Protein AF-A0A350X3K4-F1 (afdb_monomer)

Radius of gyration: 23.04 Å; Cα contacts (8 Å, |Δi|>4): 561; chains: 1; bounding box: 62×33×80 Å

Sequence (299 aa):
MKKIGLCLIICMSMLTQTVFAHANSSEEISSEIDNKLPTVAVQFGKTKLNIGNELTLLQDEEYTSILFAGHQIQIANLNVKNVLGMGDAIQLLEENDCDNVLLVGEAIEMKGQYNKVYVSGANVVFEGQSDVLNIVGETIELTGTVKTASLTGDTVVISGTVTGQLKIAANHVEFTEDANVEGDIVIWSENQATVSNQLSEDRITYHHEDVIKWGYWLPTSLSIEMNWIAYGSLMVLTMLFGTLGLLSVRRIFSNVKRKAWRFVGLQVLISISVPLICAWGLSTYMAFKWLTIMTMYLS

Foldseek 3Di:
DVVPLVVVVVVVVVVLVVVLVVVVVPDDDDDDCPPWDDWDWDDDPLEIEIEGAEAEDDDPDRHQEYEYEHAHYEYELADHAYYHYEHAEYHYDENHAYEYYAYEHAHYEDAYHYAEYHYEYAHYEYAYEYAEEEYAHAEYEAAHAYAEYAYEHAEYEAQHEHQEEAHYLYQEAEYDPNHHYNYAAEYEYCDDYHYDPPDDCVRYHYDPDDSVVCPPPPPVVCVVVVCVVVVVVVVVVLVVVLVVLVVVVVVVVVPDPDPCPVVVVVSVCVSVVVVVVVVVVVVVVVVVVVVVVVVVVVD

Nearest PDB structures (foldseek):
  3jx8-assembly2_D  TM=5.007E-01  e=9.005E+00  Parabacteroides distasonis ATCC 8503
  1ee6-assembly1_A  TM=2.734E-01  e=7.027E+00  Bacillus sp. KSM-P15

Secondary structure (DSSP, 8-state):
-HHHHHHHHHHHHHHHHHHHHHHTTS----S---S-PPPEEEEETTEEEEEEEEEEEE--S--SEEEEEEEEEEEES-EEEEEEEEEEEEEE-TT-EEEEEEEEEEEEEE-SEEEEEEEEEEEEEE-SEEEEEEEEEEEEEE-SEEEEEEEEEEEEEE-SEESS-EEEEEEEEEE-TT-EE-S-EEEE-SS--EE-TTS-GGGEEEE-S-GGGGGG-S-HHHHHHHHHHHHHHHHHHHHHHHHHHHHHHHHHHHH--SSTHHHHHHHHHHHHHHHHHHHHHHHHHHHHHHHHHHHHH--

Mean predicted aligned error: 13.44 Å

Structure (mmCIF, N/CA/C/O backbone):
data_AF-A0A350X3K4-F1
#
_entry.id   AF-A0A350X3K4-F1
#
loop_
_atom_site.group_PDB
_atom_site.id
_atom_site.type_symbol
_atom_site.label_atom_id
_atom_site.label_alt_id
_atom_site.label_comp_id
_atom_site.label_asym_id
_atom_site.label_entity_id
_atom_site.label_seq_id
_atom_site.pdbx_PDB_ins_code
_atom_site.Cartn_x
_atom_site.Cartn_y
_atom_site.Cartn_z
_atom_site.occupancy
_atom_site.B_iso_or_equiv
_atom_site.auth_seq_id
_atom_site.auth_comp_id
_atom_site.auth_asym_id
_atom_site.auth_atom_id
_atom_site.pdbx_PDB_model_num
ATOM 1 N N . MET A 1 1 ? 9.457 -11.972 6.727 1.00 34.72 1 MET A N 1
ATOM 2 C CA . MET A 1 1 ? 8.594 -10.793 6.974 1.00 34.72 1 MET A CA 1
ATOM 3 C C . MET A 1 1 ? 7.171 -11.102 7.456 1.00 34.72 1 MET A C 1
ATOM 5 O O . MET A 1 1 ? 6.583 -10.216 8.057 1.00 34.72 1 MET A O 1
ATOM 9 N N . LYS A 1 2 ? 6.669 -12.352 7.379 1.00 30.06 2 LYS A N 1
ATOM 10 C CA . LYS A 1 2 ? 5.381 -12.784 7.982 1.00 30.06 2 LYS A CA 1
ATOM 11 C C . LYS A 1 2 ? 5.165 -12.402 9.464 1.00 30.06 2 LYS A C 1
ATOM 13 O O . LYS A 1 2 ? 4.036 -12.377 9.914 1.00 30.06 2 LYS A O 1
ATOM 18 N N . LYS A 1 3 ? 6.214 -12.094 10.240 1.00 30.06 3 LYS A N 1
ATOM 19 C CA . LYS A 1 3 ? 6.131 -11.896 11.701 1.00 30.06 3 LYS A CA 1
ATOM 20 C C . LYS A 1 3 ? 5.612 -10.523 12.158 1.00 30.06 3 LYS A C 1
ATOM 22 O O . LYS A 1 3 ? 5.066 -10.454 13.250 1.00 30.06 3 LYS A O 1
ATOM 27 N N . ILE A 1 4 ? 5.784 -9.449 11.380 1.00 34.41 4 ILE A N 1
ATOM 28 C CA . ILE A 1 4 ? 5.397 -8.088 11.818 1.00 34.41 4 ILE A CA 1
ATOM 29 C C . ILE A 1 4 ? 3.916 -7.825 11.528 1.00 34.41 4 ILE A C 1
ATOM 31 O O . ILE A 1 4 ? 3.197 -7.423 12.439 1.00 34.41 4 ILE A O 1
ATOM 35 N N . GLY A 1 5 ? 3.445 -8.167 10.321 1.00 34.62 5 GLY A N 1
ATOM 36 C CA . GLY A 1 5 ? 2.012 -8.207 10.010 1.00 34.62 5 GLY A CA 1
ATOM 37 C C . GLY A 1 5 ? 1.264 -9.123 10.978 1.00 34.62 5 GLY A C 1
ATOM 38 O O . GLY A 1 5 ? 0.294 -8.698 11.588 1.00 34.62 5 GLY A O 1
ATOM 39 N N . LEU A 1 6 ? 1.804 -10.317 11.260 1.00 33.28 6 LEU A N 1
ATOM 40 C CA . LEU A 1 6 ? 1.234 -11.236 12.249 1.00 33.28 6 LEU A CA 1
ATOM 41 C C . LEU A 1 6 ? 1.136 -10.619 13.655 1.00 33.28 6 LEU A C 1
ATOM 43 O O . LEU A 1 6 ? 0.159 -10.864 14.345 1.00 33.28 6 LEU A O 1
ATOM 47 N N . CYS A 1 7 ? 2.098 -9.801 14.092 1.00 33.47 7 CYS A N 1
ATOM 48 C CA . CYS A 1 7 ? 2.060 -9.195 15.428 1.00 33.47 7 CYS A CA 1
ATOM 49 C C . CYS A 1 7 ? 0.975 -8.108 15.549 1.00 33.47 7 CYS A C 1
ATOM 51 O O . CYS A 1 7 ? 0.285 -8.037 16.567 1.00 33.47 7 CYS A O 1
ATOM 53 N N . LEU A 1 8 ? 0.793 -7.293 14.501 1.00 40.03 8 LEU A N 1
ATOM 54 C CA . LEU A 1 8 ? -0.260 -6.272 14.447 1.00 40.03 8 LEU A CA 1
ATOM 55 C C . LEU A 1 8 ? -1.650 -6.913 14.298 1.00 40.03 8 LEU A C 1
ATOM 57 O O . LEU A 1 8 ? -2.574 -6.537 15.019 1.00 40.03 8 LEU A O 1
ATOM 61 N N . ILE A 1 9 ? -1.754 -7.937 13.441 1.00 42.25 9 ILE A N 1
ATOM 62 C CA . ILE A 1 9 ? -2.947 -8.776 13.263 1.00 42.25 9 ILE A CA 1
ATOM 63 C C . ILE A 1 9 ? -3.327 -9.441 14.591 1.00 42.25 9 ILE A C 1
ATOM 65 O O . ILE A 1 9 ? -4.480 -9.353 14.991 1.00 42.25 9 ILE A O 1
ATOM 69 N N . ILE A 1 10 ? -2.373 -10.021 15.332 1.00 40.72 10 ILE A N 1
ATOM 70 C CA . ILE A 1 10 ? -2.633 -10.630 16.649 1.00 40.72 10 ILE A CA 1
ATOM 71 C C . ILE A 1 10 ? -3.095 -9.580 17.669 1.00 40.72 10 ILE A C 1
ATOM 73 O O . ILE A 1 10 ? -4.042 -9.827 18.412 1.00 40.72 10 ILE A O 1
ATOM 77 N N . CYS A 1 11 ? -2.459 -8.404 17.731 1.00 42.03 11 CYS A N 1
ATOM 78 C CA . CYS A 1 11 ? -2.839 -7.377 18.710 1.00 42.03 11 CYS A CA 1
ATOM 79 C C . CYS A 1 11 ? -4.268 -6.869 18.491 1.00 42.03 11 CYS A C 1
ATOM 81 O O . CYS A 1 11 ? -5.007 -6.660 19.453 1.00 42.03 11 CYS A O 1
ATOM 83 N N . MET A 1 12 ? -4.673 -6.697 17.236 1.00 46.38 12 MET A N 1
ATOM 84 C CA . MET A 1 12 ? -6.007 -6.209 16.907 1.00 46.38 12 MET A CA 1
ATOM 85 C C . MET A 1 12 ? -7.064 -7.305 16.818 1.00 46.38 12 MET A C 1
ATOM 87 O O . MET A 1 12 ? -8.202 -7.024 17.188 1.00 46.38 12 MET A O 1
ATOM 91 N N . SER A 1 13 ? -6.704 -8.552 16.483 1.00 43.50 13 SER A N 1
ATOM 92 C CA . SER A 1 13 ? -7.584 -9.720 16.648 1.00 43.50 13 SER A CA 1
ATOM 93 C C . SER A 1 13 ? -7.897 -9.966 18.127 1.00 43.50 13 SER A C 1
ATOM 95 O O . SER A 1 13 ? -9.024 -10.287 18.496 1.00 43.50 13 SER A O 1
ATOM 97 N N . MET A 1 14 ? -6.910 -9.767 19.009 1.00 43.00 14 MET A N 1
ATOM 98 C CA . MET A 1 14 ? -7.118 -9.809 20.457 1.00 43.00 14 MET A CA 1
ATOM 99 C C . MET A 1 14 ? -7.981 -8.643 20.941 1.00 43.00 14 MET A C 1
ATOM 101 O O . MET A 1 14 ? -8.815 -8.833 21.829 1.00 43.00 14 MET A O 1
ATOM 105 N N . LEU A 1 15 ? -7.839 -7.452 20.348 1.00 45.31 15 LEU A N 1
ATOM 106 C CA . LEU A 1 15 ? -8.702 -6.314 20.661 1.00 45.31 15 LEU A CA 1
ATOM 107 C C . LEU A 1 15 ? -10.157 -6.580 20.252 1.00 45.31 15 LEU A C 1
ATOM 109 O O . LEU A 1 15 ? -11.052 -6.387 21.072 1.00 45.31 15 LEU A O 1
ATOM 113 N N . THR A 1 16 ? -10.392 -7.089 19.038 1.00 46.75 16 THR A N 1
ATOM 114 C CA . THR A 1 16 ? -11.731 -7.483 18.560 1.00 46.75 16 THR A CA 1
ATOM 115 C C . THR A 1 16 ? -12.334 -8.541 19.473 1.00 46.75 16 THR A C 1
ATOM 117 O O . THR A 1 16 ? -13.419 -8.326 20.007 1.00 46.75 16 THR A O 1
ATOM 120 N N . GLN A 1 17 ? -11.618 -9.640 19.740 1.00 44.53 17 GLN A N 1
ATOM 121 C CA . GLN A 1 17 ? -12.101 -10.706 20.629 1.00 44.53 17 GLN A CA 1
ATOM 122 C C . GLN A 1 17 ? -12.453 -10.190 22.030 1.00 44.53 17 GLN A C 1
ATOM 124 O O . GLN A 1 17 ? -13.445 -10.622 22.614 1.00 44.53 17 GLN A O 1
ATOM 129 N N . THR A 1 18 ? -11.683 -9.240 22.563 1.00 42.44 18 THR A N 1
ATOM 130 C CA . THR A 1 18 ? -11.951 -8.667 23.889 1.00 42.44 18 THR A CA 1
ATOM 131 C C . THR A 1 18 ? -13.174 -7.756 23.882 1.00 42.44 18 THR A C 1
ATOM 133 O O . THR A 1 18 ? -14.012 -7.853 24.779 1.00 42.44 18 THR A O 1
ATOM 136 N N . VAL A 1 19 ? -13.302 -6.884 22.879 1.00 43.19 19 VAL A N 1
ATOM 137 C CA . VAL A 1 19 ? -14.471 -6.005 22.731 1.00 43.19 19 VAL A CA 1
ATOM 138 C C . VAL A 1 19 ? -15.745 -6.845 22.576 1.00 43.19 19 VAL A C 1
ATOM 140 O O . VAL A 1 19 ? -16.726 -6.580 23.270 1.00 43.19 19 VAL A O 1
ATOM 143 N N . PHE A 1 20 ? -15.706 -7.923 21.782 1.00 41.53 20 PHE A N 1
ATOM 144 C CA . PHE A 1 20 ? -16.819 -8.872 21.643 1.00 41.53 20 PHE A CA 1
ATOM 145 C C . PHE A 1 20 ? -17.124 -9.638 22.940 1.00 41.53 20 PHE A C 1
ATOM 147 O O . PHE A 1 20 ? -18.289 -9.774 23.315 1.00 41.53 20 PHE A O 1
ATOM 154 N N . ALA A 1 21 ? -16.103 -10.096 23.672 1.00 40.19 21 ALA A N 1
ATOM 155 C CA . ALA A 1 21 ? -16.297 -10.765 24.960 1.00 40.19 21 ALA A CA 1
ATOM 156 C C . ALA A 1 21 ? -16.927 -9.835 26.014 1.00 40.19 21 ALA A C 1
ATOM 158 O O . ALA A 1 21 ? -17.702 -10.289 26.855 1.00 40.19 21 ALA A O 1
ATOM 159 N N . HIS A 1 22 ? -16.621 -8.535 25.963 1.00 37.44 22 HIS A N 1
ATOM 160 C CA . HIS A 1 22 ? -17.207 -7.546 26.864 1.00 37.44 22 HIS A CA 1
ATOM 161 C C . HIS A 1 22 ? -18.656 -7.205 26.485 1.00 37.44 22 HIS A C 1
ATOM 163 O O . HIS A 1 22 ? -19.509 -7.175 27.372 1.00 37.44 22 HIS A O 1
ATOM 169 N N . ALA A 1 23 ? -18.952 -7.039 25.190 1.00 36.75 23 ALA A N 1
ATOM 170 C CA . ALA A 1 23 ? -20.305 -6.786 24.682 1.00 36.75 23 ALA A CA 1
ATOM 171 C C . ALA A 1 23 ? -21.282 -7.935 25.008 1.00 36.75 23 ALA A C 1
ATOM 173 O O . ALA A 1 23 ? -22.394 -7.692 25.467 1.00 36.75 23 ALA A O 1
ATOM 174 N N . ASN A 1 24 ? -20.833 -9.190 24.901 1.00 40.03 24 ASN A N 1
ATOM 1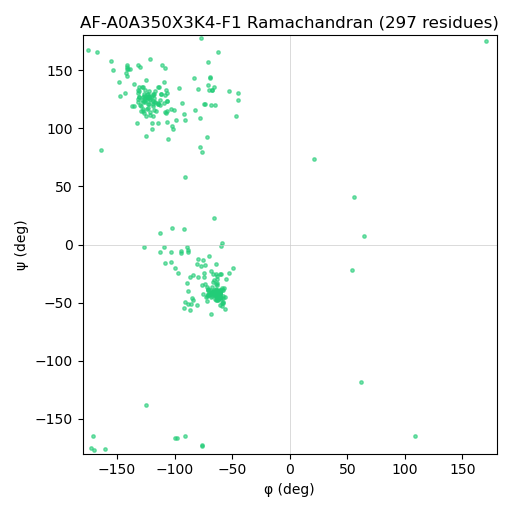75 C CA . ASN A 1 24 ? -21.643 -10.368 25.241 1.00 40.03 24 ASN A CA 1
ATOM 176 C C . ASN A 1 24 ? -21.905 -10.538 26.750 1.00 40.03 24 ASN A C 1
ATOM 178 O O . ASN A 1 24 ? -22.694 -11.392 27.143 1.00 40.03 24 ASN A O 1
ATOM 182 N N . SER A 1 25 ? -21.246 -9.759 27.615 1.00 40.72 25 SER A N 1
ATOM 183 C CA . SER A 1 25 ? -21.422 -9.852 29.071 1.00 40.72 25 SER A CA 1
ATOM 184 C C . SER A 1 25 ? -22.453 -8.869 29.641 1.00 40.72 25 SER A C 1
ATOM 186 O O . SER A 1 25 ? -22.734 -8.923 30.841 1.00 40.72 25 SER A O 1
ATOM 188 N N . SER A 1 26 ? -23.007 -7.968 28.815 1.00 36.62 26 SER A N 1
ATOM 189 C CA . SER A 1 26 ? -23.893 -6.888 29.272 1.00 36.62 26 SER A CA 1
ATOM 190 C C . SER A 1 26 ? -25.369 -7.016 28.900 1.00 36.62 26 SER A C 1
ATOM 192 O O . SER A 1 26 ? -26.137 -6.176 29.360 1.00 36.62 26 SER A O 1
ATOM 194 N N . GLU A 1 27 ? -25.805 -8.037 28.160 1.00 38.31 27 GLU A N 1
ATOM 195 C CA . GLU A 1 27 ? -27.222 -8.164 27.801 1.00 38.31 27 GLU A CA 1
ATOM 196 C C . GLU A 1 27 ? -27.687 -9.624 27.693 1.00 38.31 27 GLU A C 1
ATOM 198 O O . GLU A 1 27 ? -27.085 -10.465 27.028 1.00 38.31 27 GLU A O 1
ATOM 203 N N . GLU A 1 28 ? -28.772 -9.920 28.405 1.00 42.38 28 GLU A N 1
ATOM 204 C CA . GLU A 1 28 ? -29.554 -11.147 28.320 1.00 42.38 28 GLU A CA 1
ATOM 205 C C . GLU A 1 28 ? -30.312 -11.105 26.979 1.00 42.38 28 GLU A C 1
ATOM 207 O O . GLU A 1 28 ? -31.374 -10.498 26.890 1.00 42.38 28 GLU A O 1
ATOM 212 N N . ILE A 1 29 ? -29.743 -11.670 25.906 1.00 34.03 29 ILE A N 1
ATOM 213 C CA . ILE A 1 29 ? -30.404 -11.727 24.590 1.00 34.03 29 ILE A CA 1
ATOM 214 C C . ILE A 1 29 ? -30.669 -13.180 24.202 1.00 34.03 29 ILE A C 1
ATOM 216 O O . ILE A 1 29 ? -29.767 -13.995 24.003 1.00 34.03 29 ILE A O 1
ATOM 220 N N . SER A 1 30 ? -31.964 -13.479 24.128 1.00 30.56 30 SER A N 1
ATOM 221 C CA . SER A 1 30 ? -32.560 -14.724 23.676 1.00 30.56 30 SER A CA 1
ATOM 222 C C . SER A 1 30 ? -32.337 -14.963 22.182 1.00 30.56 30 SER A C 1
ATOM 224 O O . SER A 1 30 ? -32.603 -14.088 21.368 1.00 30.56 30 SER A O 1
ATOM 226 N N . SER A 1 31 ? -31.918 -16.186 21.857 1.00 35.41 31 SER A N 1
ATOM 227 C CA . SER A 1 31 ? -32.291 -16.989 20.681 1.00 35.41 31 SER A CA 1
ATOM 228 C C . SER A 1 31 ? -32.859 -16.273 19.441 1.00 35.41 31 SER A C 1
ATOM 230 O O . SER A 1 31 ? -34.033 -16.441 19.127 1.00 35.41 31 SER A O 1
ATOM 232 N N . GLU A 1 32 ? -32.006 -15.579 18.695 1.00 34.19 32 GLU A N 1
ATOM 233 C CA . GLU A 1 32 ? -32.057 -15.500 17.227 1.00 34.19 32 GLU A CA 1
ATOM 234 C C . GLU A 1 32 ? -30.697 -14.957 16.757 1.00 34.19 32 GLU A C 1
ATOM 236 O O . GLU A 1 32 ? -30.496 -13.759 16.582 1.00 34.19 32 GLU A O 1
ATOM 241 N N . ILE A 1 33 ? -29.694 -15.842 16.666 1.00 35.31 33 ILE A N 1
ATOM 242 C CA . ILE A 1 33 ? -28.395 -15.492 16.072 1.00 35.31 33 ILE A CA 1
ATOM 243 C C . ILE A 1 33 ? -28.593 -15.525 14.561 1.00 35.31 33 ILE A C 1
ATOM 245 O O . ILE A 1 33 ? -28.354 -16.534 13.900 1.00 35.31 33 ILE A O 1
ATOM 249 N N . ASP A 1 34 ? -29.088 -14.411 14.039 1.00 38.56 34 ASP A N 1
ATOM 250 C CA . ASP A 1 34 ? -28.868 -14.036 12.654 1.00 38.56 34 ASP A CA 1
ATOM 251 C C . ASP A 1 34 ? -27.364 -13.727 12.509 1.00 38.56 34 ASP A C 1
ATOM 253 O O . ASP A 1 34 ? -26.771 -13.071 13.366 1.00 38.56 34 ASP A O 1
ATOM 257 N N . ASN A 1 35 ? -26.711 -14.253 11.471 1.00 42.56 35 ASN A N 1
ATOM 258 C CA . ASN A 1 35 ? -25.245 -14.328 11.297 1.00 42.56 35 ASN A CA 1
ATOM 259 C C . ASN A 1 35 ? -24.511 -12.970 11.131 1.00 42.56 35 ASN A C 1
ATOM 261 O O . ASN A 1 35 ? -23.413 -12.916 10.577 1.00 42.56 35 ASN A O 1
ATOM 265 N N . LYS A 1 36 ? -25.076 -11.854 11.596 1.00 50.47 36 LYS A N 1
ATOM 266 C CA . LYS A 1 36 ? -24.462 -10.526 11.534 1.00 50.47 36 LYS A CA 1
ATOM 267 C C . LYS A 1 36 ? -23.873 -10.164 12.892 1.00 50.47 36 LYS A C 1
ATOM 269 O O . LYS A 1 36 ? -24.579 -9.721 13.793 1.00 50.47 36 LYS A O 1
ATOM 274 N N . LEU A 1 37 ? -22.558 -10.343 13.034 1.00 56.44 37 LEU A N 1
ATOM 275 C CA . LEU A 1 37 ? -21.818 -9.763 14.157 1.00 56.44 37 LEU A CA 1
ATOM 276 C C . LEU A 1 37 ? -22.105 -8.249 14.218 1.00 56.44 37 LEU A C 1
ATOM 278 O O . LEU A 1 37 ? -22.026 -7.587 13.179 1.00 56.44 37 LEU A O 1
ATOM 282 N N . PRO A 1 38 ? -22.435 -7.692 15.395 1.00 68.31 38 PRO A N 1
ATOM 283 C CA . PRO A 1 38 ? -22.796 -6.287 15.511 1.00 68.31 38 PRO A CA 1
ATOM 284 C C . PRO A 1 38 ? -21.605 -5.384 15.184 1.00 68.31 38 PRO A C 1
ATOM 286 O O . PRO A 1 38 ? -20.491 -5.596 15.669 1.00 68.31 38 PRO A O 1
ATOM 289 N N . THR A 1 39 ? -21.862 -4.348 14.389 1.00 77.56 39 THR A N 1
ATOM 290 C CA . THR A 1 39 ? -20.919 -3.252 14.168 1.00 77.56 39 THR A CA 1
ATOM 291 C C . THR A 1 39 ? -20.870 -2.369 15.414 1.00 77.56 39 THR A C 1
ATOM 293 O O . THR A 1 39 ? -21.878 -1.803 15.831 1.00 77.56 39 THR A O 1
ATOM 296 N N . VAL A 1 40 ? -19.688 -2.239 16.008 1.00 79.88 40 VAL A N 1
ATOM 297 C CA . VAL A 1 40 ? -19.401 -1.378 17.156 1.00 79.88 40 VAL A CA 1
ATOM 298 C C . VAL A 1 40 ? -18.678 -0.130 16.660 1.00 79.88 40 VAL A C 1
ATOM 300 O O . VAL A 1 40 ? -17.556 -0.211 16.163 1.00 79.88 40 VAL A O 1
ATOM 303 N N . ALA A 1 41 ? -19.305 1.033 16.829 1.00 81.06 41 ALA A N 1
ATOM 304 C CA . ALA A 1 41 ? -18.697 2.328 16.548 1.00 81.06 41 ALA A CA 1
ATOM 305 C C . ALA A 1 41 ? -18.486 3.107 17.853 1.00 81.06 41 ALA A C 1
ATOM 307 O O . ALA A 1 41 ? -19.408 3.246 18.657 1.00 81.06 41 ALA A O 1
ATOM 308 N N . VAL A 1 42 ? -17.277 3.625 18.071 1.00 78.38 42 VAL A N 1
ATOM 309 C CA . VAL A 1 42 ? -16.935 4.454 19.234 1.00 78.38 42 VAL A CA 1
ATOM 310 C C . VAL A 1 42 ? -16.214 5.709 18.762 1.00 78.38 42 VAL A C 1
ATOM 312 O O . VAL A 1 42 ? -15.267 5.637 17.983 1.00 78.38 42 VAL A O 1
ATOM 315 N N . GLN A 1 43 ? -16.637 6.871 19.251 1.00 82.69 43 GLN A N 1
ATOM 316 C CA . GLN A 1 43 ? -16.016 8.152 18.930 1.00 82.69 43 GLN A CA 1
ATOM 317 C C . GLN A 1 43 ? -15.236 8.693 20.130 1.00 82.69 43 GLN A C 1
ATOM 319 O O . GLN A 1 43 ? -15.746 8.758 21.248 1.00 82.69 43 GLN A O 1
ATOM 324 N N . PHE A 1 44 ? -14.006 9.137 19.878 1.00 72.81 44 PHE A N 1
ATOM 325 C CA . PHE A 1 44 ? -13.139 9.796 20.850 1.00 72.81 44 PHE A CA 1
ATOM 326 C C . PHE A 1 44 ? -12.694 11.149 20.288 1.00 72.81 44 PHE A C 1
ATOM 328 O O . PHE A 1 44 ? -11.716 11.247 19.545 1.00 72.81 44 PHE A O 1
ATOM 335 N N . GLY A 1 45 ? -13.433 12.212 20.615 1.00 85.00 45 GLY A N 1
ATOM 336 C CA . GLY A 1 45 ? -13.187 13.542 20.051 1.00 85.00 45 GLY A CA 1
ATOM 337 C C . GLY A 1 45 ? -13.364 13.544 18.528 1.00 85.00 45 GLY A C 1
ATOM 338 O O . GLY A 1 45 ? -14.446 13.240 18.033 1.00 85.00 45 GLY A O 1
ATOM 339 N N . LYS A 1 46 ? -12.293 13.863 17.788 1.00 84.50 46 LYS A N 1
ATOM 340 C CA . LYS A 1 46 ? -12.267 13.852 16.312 1.00 84.50 46 LYS A CA 1
ATOM 341 C C . LYS A 1 46 ? -11.796 12.520 15.708 1.00 84.50 46 LYS A C 1
ATOM 343 O O . LYS A 1 46 ? -11.468 12.474 14.523 1.00 84.50 46 LYS A O 1
ATOM 348 N N . THR A 1 47 ? -11.734 11.457 16.509 1.00 77.94 47 THR A N 1
ATOM 349 C CA . THR A 1 47 ? -11.341 10.118 16.058 1.00 77.94 47 THR A CA 1
ATOM 350 C C . THR A 1 47 ? -12.527 9.166 16.119 1.00 77.94 47 THR A C 1
ATOM 352 O O . THR A 1 47 ? -13.165 9.060 17.168 1.00 77.94 47 THR A O 1
ATOM 355 N N . LYS A 1 48 ? -12.794 8.437 15.031 1.00 82.75 48 LYS A N 1
ATOM 356 C CA . LYS A 1 48 ? -13.825 7.387 14.980 1.00 82.75 48 LYS A CA 1
ATOM 357 C C . LYS A 1 48 ? -13.179 6.005 14.924 1.00 82.75 48 LYS A C 1
ATOM 359 O O . LYS A 1 48 ? -12.316 5.777 14.083 1.00 82.75 48 LYS A O 1
ATOM 364 N N . LEU A 1 49 ? -13.597 5.099 15.803 1.00 83.69 49 LEU A N 1
ATOM 365 C CA . LEU A 1 49 ? -13.243 3.680 15.793 1.00 83.69 49 LEU A CA 1
ATOM 366 C C . LEU A 1 49 ? -14.457 2.871 15.333 1.00 83.69 49 LEU A C 1
ATOM 368 O O . LEU A 1 49 ? -15.497 2.949 15.980 1.00 83.69 49 LEU A O 1
ATOM 372 N N . ASN A 1 50 ? -14.320 2.078 14.272 1.00 83.94 50 ASN A N 1
ATOM 373 C CA . ASN A 1 50 ? -15.366 1.167 13.804 1.00 83.94 50 ASN A CA 1
ATOM 374 C C . ASN A 1 50 ? -14.848 -0.270 13.767 1.00 83.94 50 ASN A C 1
ATOM 376 O O . ASN A 1 50 ? -13.810 -0.550 13.176 1.00 83.94 50 ASN A O 1
ATOM 380 N N . ILE A 1 51 ? -15.571 -1.188 14.393 1.00 83.88 51 ILE A N 1
ATOM 381 C CA . ILE A 1 51 ? -15.243 -2.610 14.412 1.00 83.88 51 ILE A CA 1
ATOM 382 C C . ILE A 1 51 ? -16.487 -3.375 13.988 1.00 83.88 51 ILE A C 1
ATOM 384 O O . ILE A 1 51 ? -17.535 -3.208 14.601 1.00 83.88 51 ILE A O 1
ATOM 388 N N . GLY A 1 52 ? -16.404 -4.212 12.964 1.00 82.00 52 GLY A N 1
ATOM 389 C CA . GLY A 1 52 ? -17.572 -4.948 12.481 1.00 82.00 52 GLY A CA 1
ATOM 390 C C . GLY A 1 52 ? -17.212 -5.923 11.376 1.00 82.00 52 GLY A C 1
ATOM 391 O O . GLY A 1 52 ? -16.112 -5.870 10.843 1.00 82.00 52 GLY A O 1
ATOM 392 N N . ASN A 1 53 ? -18.123 -6.832 11.039 1.00 78.44 53 ASN A N 1
ATOM 393 C CA . ASN A 1 53 ? -17.866 -7.786 9.960 1.00 78.44 53 ASN A CA 1
ATOM 394 C C . ASN A 1 53 ? -17.905 -7.088 8.593 1.00 78.44 53 ASN A C 1
ATOM 396 O O . ASN A 1 53 ? -16.968 -7.206 7.812 1.00 78.44 53 ASN A O 1
ATOM 400 N N . GLU A 1 54 ? -18.956 -6.300 8.367 1.00 84.38 54 GLU A N 1
ATOM 401 C CA . GLU A 1 54 ? -19.150 -5.456 7.190 1.00 84.38 54 GLU A CA 1
ATOM 402 C C . GLU A 1 54 ? -19.229 -3.996 7.647 1.00 84.38 54 GLU A C 1
ATOM 404 O O . GLU A 1 54 ? -20.091 -3.631 8.453 1.00 84.38 54 GLU A O 1
ATOM 409 N N . LEU A 1 55 ? -18.300 -3.164 7.178 1.00 82.75 55 LEU A N 1
ATOM 410 C CA . LEU A 1 55 ? -18.231 -1.747 7.524 1.00 82.75 55 LEU A CA 1
ATOM 411 C C . LEU A 1 55 ? -18.420 -0.904 6.270 1.00 82.75 55 LEU A C 1
ATOM 413 O O . LEU A 1 55 ? -17.559 -0.904 5.398 1.00 82.75 55 LEU A O 1
ATOM 417 N N . THR A 1 56 ? -19.507 -0.137 6.220 1.00 81.62 56 THR A N 1
ATOM 418 C CA . THR A 1 56 ? -19.685 0.936 5.237 1.00 81.62 56 THR A CA 1
ATOM 419 C C . THR A 1 56 ? -19.543 2.269 5.953 1.00 81.62 56 THR A C 1
ATOM 421 O O . THR A 1 56 ? -20.361 2.607 6.811 1.00 81.62 56 THR A O 1
ATOM 424 N N . LEU A 1 57 ? -18.486 3.016 5.640 1.00 77.62 57 LEU A N 1
ATOM 425 C CA . LEU A 1 57 ? -18.263 4.347 6.199 1.00 77.62 57 LEU A CA 1
ATOM 426 C C . LEU A 1 57 ? -18.553 5.391 5.125 1.00 77.62 57 LEU A C 1
ATOM 428 O O . LEU A 1 57 ? -17.851 5.467 4.120 1.00 77.62 57 LEU A O 1
ATOM 432 N N . LEU A 1 58 ? -19.593 6.182 5.370 1.00 73.69 58 LEU A N 1
ATOM 433 C CA . LEU A 1 58 ? -19.932 7.378 4.608 1.00 73.69 58 LEU A CA 1
ATOM 434 C C . LEU A 1 58 ? -19.638 8.596 5.488 1.00 73.69 58 LEU A C 1
ATOM 436 O O . LEU A 1 58 ? -19.862 8.556 6.706 1.00 73.69 58 LEU A O 1
ATOM 440 N N . GLN A 1 59 ? -19.090 9.655 4.899 1.00 65.06 59 GLN A N 1
ATOM 441 C CA . GLN A 1 59 ? -18.775 10.866 5.645 1.00 65.06 59 GLN A CA 1
ATOM 442 C C . GLN A 1 59 ? -20.035 11.702 5.892 1.00 65.06 59 GLN A C 1
ATOM 444 O O . GLN A 1 59 ? -20.545 12.346 4.985 1.00 65.06 59 GLN A O 1
ATOM 449 N N . ASP A 1 60 ? -20.473 11.735 7.151 1.00 57.72 60 ASP A N 1
ATOM 450 C CA . ASP A 1 60 ? -21.456 12.703 7.668 1.00 57.72 60 ASP A CA 1
ATOM 451 C C . ASP A 1 60 ? -20.833 13.685 8.687 1.00 57.72 60 ASP A C 1
ATOM 453 O O . ASP A 1 60 ? -21.480 14.638 9.117 1.00 57.72 60 ASP A O 1
ATOM 457 N N . GLU A 1 61 ? -19.569 13.489 9.093 1.00 64.25 61 GLU A N 1
ATOM 458 C CA . GLU A 1 61 ? -18.932 14.263 10.171 1.00 64.25 61 GLU A CA 1
ATOM 459 C C . GLU A 1 61 ? -17.453 14.609 9.896 1.00 64.25 61 GLU A C 1
ATOM 461 O O . GLU A 1 61 ? -16.723 13.881 9.216 1.00 64.25 61 GLU A O 1
ATOM 466 N N . GLU A 1 62 ? -16.984 15.717 10.488 1.00 74.81 62 GLU A N 1
ATOM 467 C CA . GLU A 1 62 ? -15.584 16.169 10.443 1.00 74.81 62 GLU A CA 1
ATOM 468 C C . GLU A 1 62 ? -14.677 15.348 11.383 1.00 74.81 62 GLU A C 1
ATOM 470 O O . GLU A 1 62 ? -14.300 15.784 12.481 1.00 74.81 62 GLU A O 1
ATOM 475 N N . TYR A 1 63 ? -14.278 14.152 10.955 1.00 80.00 63 TYR A N 1
ATOM 476 C CA . TYR A 1 63 ? -13.227 13.398 11.640 1.00 80.00 63 TYR A CA 1
ATOM 477 C C . TYR A 1 63 ? -11.835 13.859 11.202 1.00 80.00 63 TYR A C 1
ATOM 479 O O . TYR A 1 63 ? -11.580 14.184 10.050 1.00 80.00 63 TYR A O 1
ATOM 487 N N . THR A 1 64 ? -10.890 13.878 12.138 1.00 85.38 64 THR A N 1
ATOM 488 C CA . THR A 1 64 ? -9.467 14.058 11.815 1.00 85.38 64 THR A CA 1
ATOM 489 C C . THR A 1 64 ? -8.798 12.719 11.546 1.00 85.38 64 THR A C 1
ATOM 491 O O . THR A 1 64 ? -7.897 12.648 10.715 1.00 85.38 64 THR A O 1
ATOM 494 N N . SER A 1 65 ? -9.239 11.665 12.236 1.00 84.56 65 SER A N 1
ATOM 495 C CA . SER A 1 65 ? -8.667 10.332 12.095 1.00 84.56 65 SER A CA 1
ATOM 496 C C . SER A 1 65 ? -9.744 9.255 12.156 1.00 84.56 65 SER A C 1
ATOM 498 O O . SER A 1 65 ? -10.698 9.364 12.929 1.00 84.56 65 SER A O 1
ATOM 500 N N . ILE A 1 66 ? -9.565 8.180 11.398 1.00 86.88 66 ILE A N 1
ATOM 501 C CA . ILE A 1 66 ? -10.444 7.013 11.437 1.00 86.88 66 ILE A CA 1
ATOM 502 C C . ILE A 1 66 ? -9.609 5.760 11.659 1.00 86.88 66 ILE A C 1
ATOM 504 O O . ILE A 1 66 ? -8.560 5.571 11.046 1.00 86.88 66 ILE A O 1
ATOM 508 N N . LEU A 1 67 ? -10.103 4.918 12.562 1.00 87.50 67 LEU A N 1
ATOM 509 C CA . LEU A 1 67 ? -9.582 3.598 12.855 1.00 87.50 67 LEU A CA 1
ATOM 510 C C . LEU A 1 67 ? -10.665 2.564 12.553 1.00 87.50 67 LEU A C 1
ATOM 512 O O . LEU A 1 67 ? -11.794 2.704 13.029 1.00 87.50 67 LEU A O 1
ATOM 516 N N . PHE A 1 68 ? -10.340 1.524 11.794 1.00 87.75 68 PHE A N 1
ATOM 517 C CA . PHE A 1 68 ? -11.288 0.442 11.547 1.00 87.75 68 PHE A CA 1
ATOM 518 C C . PHE A 1 68 ? -10.659 -0.949 11.539 1.00 87.75 68 PHE A C 1
ATOM 520 O O . PHE A 1 68 ? -9.485 -1.119 11.211 1.00 87.75 68 PHE A O 1
ATOM 527 N N . ALA A 1 69 ? -11.465 -1.943 11.910 1.00 87.06 69 ALA A N 1
ATOM 528 C CA . ALA A 1 69 ? -11.119 -3.355 11.824 1.00 87.06 69 ALA A CA 1
ATOM 529 C C . ALA A 1 69 ? -12.352 -4.180 11.427 1.00 87.06 69 ALA A C 1
ATOM 531 O O . ALA A 1 69 ? -13.408 -4.039 12.047 1.00 87.06 69 ALA A O 1
ATOM 532 N N . GLY A 1 70 ? -12.229 -5.051 10.428 1.00 87.44 70 GLY A N 1
ATOM 533 C CA . GLY A 1 70 ? -13.361 -5.852 9.964 1.00 87.44 70 GLY A CA 1
ATOM 534 C C . GLY A 1 70 ? -13.010 -6.913 8.935 1.00 87.44 70 GLY A C 1
ATOM 535 O O . GLY A 1 70 ? -11.841 -7.113 8.646 1.00 87.44 70 GLY A O 1
ATOM 536 N N . HIS A 1 71 ? -14.009 -7.614 8.402 1.00 85.88 71 HIS A N 1
ATOM 537 C CA . HIS A 1 71 ? -13.795 -8.613 7.348 1.00 85.88 71 HIS A CA 1
ATOM 538 C C . HIS A 1 71 ? -13.913 -7.965 5.964 1.00 85.88 71 HIS A C 1
ATOM 540 O O . HIS A 1 71 ? -13.014 -8.090 5.144 1.00 85.88 71 HIS A O 1
ATOM 546 N N . GLN A 1 72 ? -14.987 -7.211 5.736 1.00 90.19 72 GLN A N 1
ATOM 547 C CA . GLN A 1 72 ? -15.270 -6.481 4.501 1.00 90.19 72 GLN A CA 1
ATOM 548 C C . GLN A 1 72 ? -15.483 -5.007 4.847 1.00 90.19 72 GLN A C 1
ATOM 550 O O . GLN A 1 72 ? -16.399 -4.657 5.592 1.00 90.19 72 GLN A O 1
ATOM 555 N N . ILE A 1 73 ? -14.625 -4.129 4.344 1.00 92.12 73 ILE A N 1
ATOM 556 C CA . ILE A 1 73 ? -14.685 -2.694 4.613 1.00 92.12 73 ILE A CA 1
ATOM 557 C C . ILE A 1 73 ? -14.806 -1.948 3.297 1.00 92.12 73 ILE A C 1
ATOM 559 O O . ILE A 1 73 ? -13.969 -2.102 2.415 1.00 92.12 73 ILE A O 1
ATOM 563 N N . GLN A 1 74 ? -15.808 -1.086 3.206 1.00 91.94 74 GLN A N 1
ATOM 564 C CA . GLN A 1 74 ? -16.000 -0.170 2.097 1.00 91.94 74 GLN A CA 1
ATOM 565 C C . GLN A 1 74 ? -16.133 1.254 2.632 1.00 91.94 74 GLN A C 1
ATOM 567 O O . GLN A 1 74 ? -16.927 1.536 3.532 1.00 91.94 74 GLN A O 1
ATOM 572 N N . ILE A 1 75 ? -15.332 2.165 2.094 1.00 88.06 75 ILE A N 1
ATOM 573 C CA . ILE A 1 75 ? -15.290 3.557 2.533 1.00 88.06 75 ILE A CA 1
ATOM 574 C C . ILE A 1 75 ? -15.357 4.456 1.311 1.00 88.06 75 ILE A C 1
ATOM 576 O O . ILE A 1 75 ? -14.592 4.280 0.364 1.00 88.06 75 ILE A O 1
ATOM 580 N N . ALA A 1 76 ? -16.255 5.431 1.354 1.00 88.19 76 ALA A N 1
ATOM 581 C CA . ALA A 1 76 ? -16.413 6.424 0.303 1.00 88.19 76 ALA A CA 1
ATOM 582 C C . ALA A 1 76 ? -16.463 7.830 0.895 1.00 88.19 76 ALA A C 1
ATOM 584 O O . ALA A 1 76 ? -16.903 8.016 2.036 1.00 88.19 76 ALA A O 1
ATOM 585 N N . ASN A 1 77 ? -16.071 8.805 0.074 1.00 85.44 77 ASN A N 1
ATOM 586 C CA . ASN A 1 77 ? -16.175 10.235 0.355 1.00 85.44 77 ASN A CA 1
ATOM 587 C C . ASN A 1 77 ? -15.486 10.627 1.664 1.00 85.44 77 ASN A C 1
ATOM 589 O O . ASN A 1 77 ? -16.031 11.374 2.464 1.00 85.44 77 ASN A O 1
ATOM 593 N N . LEU A 1 78 ? -14.315 10.062 1.933 1.00 85.25 78 LEU A N 1
ATOM 594 C CA . LEU A 1 78 ? -13.583 10.260 3.168 1.00 85.25 78 LEU A CA 1
ATOM 595 C C . LEU A 1 78 ? -12.623 11.440 3.051 1.00 85.25 78 LEU A C 1
ATOM 597 O O . LEU A 1 78 ? -11.569 11.308 2.441 1.00 85.25 78 LEU A O 1
ATOM 601 N N . ASN A 1 79 ? -12.936 12.555 3.706 1.00 89.19 79 ASN A N 1
ATOM 602 C CA . ASN A 1 79 ? -11.997 13.662 3.884 1.00 89.19 79 ASN A CA 1
ATOM 603 C C . ASN A 1 79 ? -11.478 13.708 5.329 1.00 89.19 79 ASN A C 1
ATOM 605 O O . ASN A 1 79 ? -12.114 14.301 6.206 1.00 89.19 79 ASN A O 1
ATOM 609 N N . VAL A 1 80 ? -10.360 13.026 5.601 1.00 87.88 80 VAL A N 1
ATOM 610 C CA . VAL A 1 80 ? -9.750 12.949 6.942 1.00 87.88 80 VAL A CA 1
ATOM 611 C C . VAL A 1 80 ? -8.231 12.990 6.858 1.00 87.88 80 VAL A C 1
ATOM 613 O O . VAL A 1 80 ? -7.632 12.547 5.891 1.00 87.88 80 VAL A O 1
ATOM 616 N N . LYS A 1 81 ? -7.553 13.438 7.918 1.00 87.31 81 LYS A N 1
ATOM 617 C CA . LYS A 1 81 ? -6.083 13.460 7.909 1.00 87.31 81 LYS A CA 1
ATOM 618 C C . LYS A 1 81 ? -5.473 12.069 7.969 1.00 87.31 81 LYS A C 1
ATOM 620 O O . LYS A 1 81 ? -4.487 11.811 7.296 1.00 87.31 81 LYS A O 1
ATOM 625 N N . ASN A 1 82 ? -5.988 11.186 8.823 1.00 87.50 82 ASN A N 1
ATOM 626 C CA . ASN A 1 82 ? -5.347 9.890 9.046 1.00 87.50 82 ASN A CA 1
ATOM 627 C C . ASN A 1 82 ? -6.338 8.737 8.972 1.00 87.50 82 ASN A C 1
ATOM 629 O O . ASN A 1 82 ? -7.367 8.745 9.647 1.00 87.50 82 ASN A O 1
ATOM 633 N N . VAL A 1 83 ? -5.965 7.699 8.237 1.00 89.31 83 VAL A N 1
ATOM 634 C CA . VAL A 1 83 ? -6.709 6.449 8.136 1.00 89.31 83 VAL A CA 1
ATOM 635 C C . VAL A 1 83 ? -5.810 5.313 8.588 1.00 89.31 83 VAL A C 1
ATOM 637 O O . VAL A 1 83 ? -4.709 5.134 8.070 1.00 89.31 83 VAL A O 1
ATOM 640 N N . LEU A 1 84 ? -6.286 4.541 9.558 1.00 90.31 84 LEU A N 1
ATOM 641 C CA . LEU A 1 84 ? -5.667 3.293 9.975 1.00 90.31 84 LEU A CA 1
ATOM 642 C C . LEU A 1 84 ? -6.712 2.185 9.902 1.00 90.31 84 LEU A C 1
ATOM 644 O O . LEU A 1 84 ? -7.762 2.271 10.533 1.00 90.31 84 LEU A O 1
ATOM 648 N N . GLY A 1 85 ? -6.423 1.145 9.137 1.00 88.81 85 GLY A N 1
ATOM 649 C CA . GLY A 1 85 ? -7.402 0.118 8.831 1.00 88.81 85 GLY A CA 1
ATOM 650 C C . GLY A 1 85 ? -6.811 -1.272 8.785 1.00 88.81 85 GLY A C 1
ATOM 651 O O . GLY A 1 85 ? -5.671 -1.455 8.354 1.00 88.81 85 GLY A O 1
ATOM 652 N N . MET A 1 86 ? -7.605 -2.262 9.179 1.00 90.06 86 MET A N 1
ATOM 653 C CA . MET A 1 86 ? -7.331 -3.638 8.793 1.00 90.06 86 MET A CA 1
ATOM 654 C C . MET A 1 86 ? -8.576 -4.435 8.464 1.00 90.06 86 MET A C 1
ATOM 656 O O . MET A 1 86 ? -9.634 -4.217 9.050 1.00 90.06 86 MET A O 1
ATOM 660 N N . GLY A 1 87 ? -8.414 -5.408 7.585 1.00 89.62 87 GLY A N 1
ATOM 661 C CA . GLY A 1 87 ? -9.449 -6.381 7.305 1.00 89.62 87 GLY A CA 1
ATOM 662 C C . GLY A 1 87 ? -9.132 -7.257 6.120 1.00 89.62 87 GLY A C 1
ATOM 663 O O . GLY A 1 87 ? -8.128 -7.046 5.455 1.00 89.62 87 GLY A O 1
ATOM 664 N N . ASP A 1 88 ? -9.979 -8.238 5.855 1.00 90.06 88 ASP A N 1
ATOM 665 C CA . ASP A 1 88 ? -9.694 -9.211 4.803 1.00 90.06 88 ASP A CA 1
ATOM 666 C C . ASP A 1 88 ? -9.874 -8.563 3.424 1.00 90.06 88 ASP A C 1
ATOM 668 O O . ASP A 1 88 ? -8.972 -8.635 2.596 1.00 90.06 88 ASP A O 1
ATOM 672 N N . ALA A 1 89 ? -10.951 -7.805 3.217 1.00 94.06 89 ALA A N 1
ATOM 673 C CA . ALA A 1 89 ? -11.150 -6.960 2.045 1.00 94.06 89 ALA A CA 1
ATOM 674 C C . ALA A 1 89 ? -11.370 -5.497 2.450 1.00 94.06 89 ALA A C 1
ATOM 676 O O . ALA A 1 89 ? -12.248 -5.196 3.261 1.00 94.06 89 ALA A O 1
ATOM 677 N N . ILE A 1 90 ? -10.592 -4.580 1.873 1.00 96.25 90 ILE A N 1
ATOM 678 C CA . ILE A 1 90 ? -10.706 -3.136 2.103 1.00 96.25 90 ILE A CA 1
ATOM 679 C C . ILE A 1 90 ? -10.841 -2.426 0.758 1.00 96.25 90 ILE A C 1
ATOM 681 O O . ILE A 1 90 ? -9.964 -2.534 -0.091 1.00 96.25 90 ILE A O 1
ATOM 685 N N . GLN A 1 91 ? -11.911 -1.658 0.590 1.00 96.25 91 GLN A N 1
ATOM 686 C CA . GLN A 1 91 ? -12.166 -0.835 -0.586 1.00 96.25 91 GLN A CA 1
ATOM 687 C C . GLN A 1 91 ? -12.305 0.626 -0.170 1.00 96.25 91 GLN A C 1
ATOM 689 O O . GLN A 1 91 ? -13.250 1.000 0.529 1.00 96.25 91 GLN A O 1
ATOM 694 N N . LEU A 1 92 ? -11.366 1.458 -0.607 1.00 93.94 92 LEU A N 1
ATOM 695 C CA . LEU A 1 92 ? -11.484 2.910 -0.550 1.00 93.94 92 LEU A CA 1
ATOM 696 C C . LEU A 1 92 ? -11.930 3.392 -1.933 1.00 93.94 92 LEU A C 1
ATOM 698 O O . LEU A 1 92 ? -11.156 3.336 -2.884 1.00 93.94 92 LEU A O 1
ATOM 702 N N . LEU A 1 93 ? -13.187 3.816 -2.048 1.00 91.81 93 LEU A N 1
ATOM 703 C CA . LEU A 1 93 ? -13.809 4.242 -3.303 1.00 91.81 93 LEU A CA 1
ATOM 704 C C . LEU A 1 93 ? -13.357 5.651 -3.734 1.00 91.81 93 LEU A C 1
ATOM 706 O O . LEU A 1 93 ? -12.435 6.237 -3.170 1.00 91.81 93 LEU A O 1
ATOM 710 N N . GLU A 1 94 ? -13.971 6.186 -4.785 1.00 84.12 94 GLU A N 1
ATOM 711 C CA . GLU A 1 94 ? -13.674 7.526 -5.295 1.00 84.12 94 GLU A CA 1
ATOM 712 C C . GLU A 1 94 ? -13.982 8.630 -4.260 1.00 84.12 94 GLU A C 1
ATOM 714 O O . GLU A 1 94 ? -14.623 8.394 -3.234 1.00 84.12 94 GLU A O 1
ATOM 719 N N . GLU A 1 95 ? -13.473 9.840 -4.519 1.00 87.06 95 GLU A N 1
ATOM 720 C CA . GLU A 1 95 ? -13.662 11.049 -3.689 1.00 87.06 95 GLU A CA 1
ATOM 721 C C . GLU A 1 95 ? -13.063 11.007 -2.271 1.00 87.06 95 GLU A C 1
ATOM 723 O O . GLU A 1 95 ? -13.251 11.937 -1.487 1.00 87.06 95 GLU A O 1
ATOM 728 N N . ASN A 1 96 ? -12.291 9.974 -1.933 1.00 88.19 96 ASN A N 1
ATOM 729 C CA . ASN A 1 96 ? -11.472 9.988 -0.725 1.00 88.19 96 ASN A CA 1
ATOM 730 C C . ASN A 1 96 ? -10.308 10.986 -0.885 1.00 88.19 96 ASN A C 1
ATOM 732 O O . ASN A 1 96 ? -9.627 10.967 -1.906 1.00 88.19 96 ASN A O 1
ATOM 736 N N . ASP A 1 97 ? -10.073 11.829 0.120 1.00 92.69 97 ASP A N 1
ATOM 737 C CA . ASP A 1 97 ? -8.957 12.780 0.216 1.00 92.69 97 ASP A CA 1
ATOM 738 C C . ASP A 1 97 ? -8.334 12.664 1.614 1.00 92.69 97 ASP A C 1
ATOM 740 O O . ASP A 1 97 ? -8.941 13.047 2.619 1.00 92.69 97 ASP A O 1
ATOM 744 N N . CYS A 1 98 ? -7.165 12.028 1.708 1.00 91.44 98 CYS A N 1
ATOM 745 C CA . CYS A 1 98 ? -6.541 11.723 2.994 1.00 91.44 98 CYS A CA 1
ATOM 746 C C . CYS A 1 98 ? -5.043 12.029 3.034 1.00 91.44 98 CYS A C 1
ATOM 748 O O . CYS A 1 98 ? -4.294 11.634 2.145 1.00 91.44 98 CYS A O 1
ATOM 750 N N . ASP A 1 99 ? -4.548 12.614 4.132 1.00 90.75 99 ASP A N 1
ATOM 751 C CA . ASP A 1 99 ? -3.102 12.854 4.250 1.00 90.75 99 ASP A CA 1
ATOM 752 C C . ASP A 1 99 ? -2.341 11.524 4.398 1.00 90.75 99 ASP A C 1
ATOM 754 O O . ASP A 1 99 ? -1.481 11.193 3.589 1.00 90.75 99 ASP A O 1
ATOM 758 N N . ASN A 1 100 ? -2.629 10.740 5.438 1.00 91.62 100 ASN A N 1
ATOM 759 C CA . ASN A 1 100 ? -1.870 9.530 5.754 1.00 91.62 100 ASN A CA 1
ATOM 760 C C . ASN A 1 100 ? -2.787 8.314 5.828 1.00 91.62 100 ASN A C 1
ATOM 762 O O . ASN A 1 100 ? -3.732 8.290 6.615 1.00 91.62 100 ASN A O 1
ATOM 766 N N . VAL A 1 101 ? -2.456 7.271 5.075 1.00 92.69 101 VAL A N 1
ATOM 767 C CA . VAL A 1 101 ? -3.211 6.019 5.036 1.00 92.69 101 VAL A CA 1
ATOM 768 C C . VAL A 1 101 ? -2.295 4.852 5.373 1.00 92.69 101 VAL A C 1
ATOM 770 O O . VAL A 1 101 ? -1.244 4.681 4.758 1.00 92.69 101 VAL A O 1
ATOM 773 N N . LEU A 1 102 ? -2.702 4.044 6.353 1.00 92.88 102 LEU A N 1
ATOM 774 C CA . LEU A 1 102 ? -2.061 2.784 6.710 1.00 92.88 102 LEU A CA 1
ATOM 775 C C . LEU A 1 102 ? -3.101 1.661 6.722 1.00 92.88 102 LEU A C 1
ATOM 777 O O . LEU A 1 102 ? -3.982 1.647 7.582 1.00 92.88 102 LEU A O 1
ATOM 781 N N . LEU A 1 103 ? -2.976 0.710 5.798 1.00 92.88 103 LEU A N 1
ATOM 782 C CA . LEU A 1 103 ? -3.904 -0.412 5.652 1.00 92.88 103 LEU A CA 1
ATOM 783 C C . LEU A 1 103 ? -3.179 -1.754 5.704 1.00 92.88 103 LEU A C 1
ATOM 785 O O . LEU A 1 103 ? -2.091 -1.914 5.145 1.00 92.88 103 LEU A O 1
ATOM 789 N N . VAL A 1 104 ? -3.808 -2.729 6.356 1.00 91.81 104 VAL A N 1
ATOM 790 C CA . VAL A 1 104 ? -3.338 -4.117 6.394 1.00 91.81 104 VAL A CA 1
ATOM 791 C C . VAL A 1 104 ? -4.491 -5.059 6.078 1.00 91.81 104 VAL A C 1
ATOM 793 O O . VAL A 1 104 ? -5.503 -5.030 6.768 1.00 91.81 104 VAL A O 1
ATOM 796 N N . GLY A 1 105 ? -4.341 -5.924 5.084 1.00 89.50 105 GLY A N 1
ATOM 797 C CA . GLY A 1 105 ? -5.437 -6.795 4.678 1.00 89.50 105 GLY A CA 1
ATOM 798 C C . GLY A 1 105 ? -5.059 -7.883 3.697 1.00 89.50 105 GLY A C 1
ATOM 799 O O . GLY A 1 105 ? -3.888 -8.036 3.381 1.00 89.50 105 GLY A O 1
ATOM 800 N N . GLU A 1 106 ? -6.025 -8.670 3.237 1.00 91.06 106 GLU A N 1
ATOM 801 C CA . GLU A 1 106 ? -5.775 -9.681 2.204 1.00 91.06 106 GLU A CA 1
ATOM 802 C C . GLU A 1 106 ? -5.940 -9.074 0.807 1.00 91.06 106 GLU A C 1
ATOM 804 O O . GLU A 1 106 ? -5.019 -9.155 -0.002 1.00 91.06 106 GLU A O 1
ATOM 809 N N . ALA A 1 107 ? -7.059 -8.396 0.558 1.00 96.62 107 ALA A N 1
ATOM 810 C CA . ALA A 1 107 ? -7.372 -7.690 -0.677 1.00 96.62 107 ALA A CA 1
ATOM 811 C C . ALA A 1 107 ? -7.626 -6.205 -0.391 1.00 96.62 107 ALA A C 1
ATOM 813 O O . ALA A 1 107 ? -8.466 -5.858 0.441 1.00 96.62 107 ALA A O 1
ATOM 814 N N . ILE A 1 108 ? -6.895 -5.317 -1.062 1.00 98.00 108 ILE A N 1
ATOM 815 C CA . ILE A 1 108 ? -6.989 -3.872 -0.839 1.00 98.00 108 ILE A CA 1
ATOM 816 C C . ILE A 1 108 ? -7.120 -3.160 -2.180 1.00 98.00 108 ILE A C 1
ATOM 818 O O . ILE A 1 108 ? -6.239 -3.274 -3.025 1.00 98.00 108 ILE A O 1
ATOM 822 N N . GLU A 1 109 ? -8.191 -2.393 -2.345 1.00 98.12 109 GLU A N 1
ATOM 823 C CA . GLU A 1 109 ? -8.428 -1.527 -3.499 1.00 98.12 109 GLU A CA 1
ATOM 824 C C . GLU A 1 109 ? -8.514 -0.076 -3.025 1.00 98.12 109 GLU A C 1
ATOM 826 O O . GLU A 1 109 ? -9.244 0.242 -2.080 1.00 98.12 109 GLU A O 1
ATOM 831 N N . MET A 1 110 ? -7.744 0.810 -3.652 1.00 97.62 110 MET A N 1
ATOM 832 C CA . MET A 1 110 ? -7.675 2.218 -3.269 1.00 97.62 110 MET A CA 1
ATOM 833 C C . MET A 1 110 ? -7.849 3.145 -4.465 1.00 97.62 110 MET A C 1
ATOM 835 O O . MET A 1 110 ? -7.011 3.169 -5.366 1.00 97.62 110 MET A O 1
ATOM 839 N N . LYS A 1 111 ? -8.883 3.986 -4.402 1.00 96.81 111 LYS A N 1
ATOM 840 C CA . LYS A 1 111 ? -9.150 5.111 -5.311 1.00 96.81 111 LYS A CA 1
ATOM 841 C C . LYS A 1 111 ? -9.224 6.412 -4.515 1.00 96.81 111 LYS A C 1
ATOM 843 O O . LYS A 1 111 ? -9.422 6.377 -3.304 1.00 96.81 111 LYS A O 1
ATOM 848 N N . GLY A 1 112 ? -9.038 7.558 -5.164 1.00 95.44 112 GLY A N 1
ATOM 849 C CA . GLY A 1 112 ? -9.032 8.876 -4.506 1.00 95.44 112 GLY A CA 1
ATOM 850 C C . GLY A 1 112 ? -7.649 9.528 -4.440 1.00 95.44 112 GLY A C 1
ATOM 851 O O . GLY A 1 112 ? -6.744 9.137 -5.171 1.00 95.44 112 GLY A O 1
ATOM 852 N N . GLN A 1 113 ? -7.494 10.549 -3.600 1.00 96.75 113 GLN A N 1
ATOM 853 C CA . GLN A 1 113 ? -6.285 11.355 -3.441 1.00 96.75 113 GLN A CA 1
ATOM 854 C C . GLN A 1 113 ? -5.674 11.148 -2.057 1.00 96.75 113 GLN A C 1
ATOM 856 O O . GLN A 1 113 ? -6.359 11.133 -1.035 1.00 96.75 113 GLN A O 1
ATOM 861 N N . TYR A 1 114 ? -4.358 10.979 -2.036 1.00 96.19 114 TYR A N 1
ATOM 862 C CA . TYR A 1 114 ? -3.604 10.669 -0.838 1.00 96.19 114 TYR A CA 1
ATOM 863 C C . TYR A 1 114 ? -2.300 11.467 -0.801 1.00 96.19 114 TYR A C 1
ATOM 865 O O . TYR A 1 114 ? -1.722 11.769 -1.841 1.00 96.19 114 TYR A O 1
ATOM 873 N N . ASN A 1 115 ? -1.779 11.783 0.383 1.00 95.56 115 ASN A N 1
ATOM 874 C CA . ASN A 1 115 ? -0.410 12.304 0.488 1.00 95.56 115 ASN A CA 1
ATOM 875 C C . ASN A 1 115 ? 0.586 11.150 0.703 1.00 95.56 115 ASN A C 1
ATOM 877 O O . ASN A 1 115 ? 1.519 10.960 -0.075 1.00 95.56 115 ASN A O 1
ATOM 881 N N . LYS A 1 116 ? 0.368 10.316 1.723 1.00 95.00 116 LYS A N 1
ATOM 882 C CA . LYS A 1 116 ? 1.224 9.169 2.046 1.00 95.00 116 LYS A CA 1
ATOM 883 C C . LYS A 1 116 ? 0.402 7.910 2.251 1.00 95.00 116 LYS A C 1
ATOM 885 O O . LYS A 1 116 ? -0.486 7.867 3.099 1.00 95.00 116 LYS A O 1
ATOM 890 N N . VAL A 1 117 ? 0.768 6.860 1.530 1.00 95.88 117 VAL A N 1
ATOM 891 C CA . VAL A 1 117 ? 0.080 5.572 1.537 1.00 95.88 117 VAL A CA 1
ATOM 892 C C . VAL A 1 117 ? 1.047 4.461 1.921 1.00 95.88 117 VAL A C 1
ATOM 894 O O . VAL A 1 117 ? 2.128 4.321 1.344 1.00 95.88 117 VAL A O 1
ATOM 897 N N . TYR A 1 118 ? 0.618 3.662 2.893 1.00 93.94 118 TYR A N 1
ATOM 898 C CA . TYR A 1 118 ? 1.304 2.484 3.395 1.00 93.94 118 TYR A CA 1
ATOM 899 C C . TYR A 1 118 ? 0.337 1.314 3.405 1.00 93.94 118 TYR A C 1
ATOM 901 O O . TYR A 1 118 ? -0.645 1.315 4.146 1.00 93.94 118 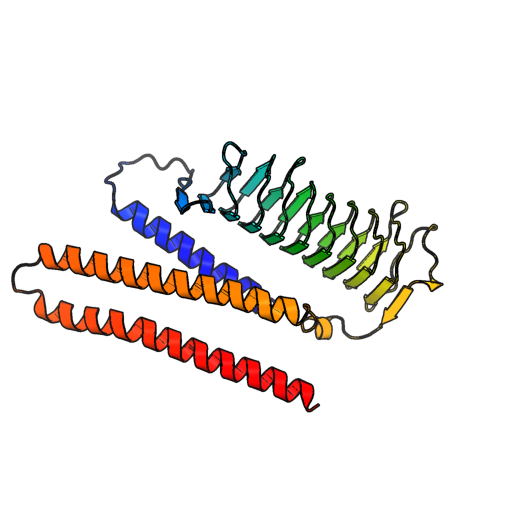TYR A O 1
ATOM 909 N N . VAL A 1 119 ? 0.612 0.309 2.587 1.00 93.94 119 VAL A N 1
ATOM 910 C CA . VAL A 1 119 ? -0.292 -0.825 2.424 1.00 93.94 119 VAL A CA 1
ATOM 911 C C . VAL A 1 119 ? 0.480 -2.122 2.553 1.00 93.94 119 VAL A C 1
ATOM 913 O O . VAL A 1 119 ? 1.564 -2.276 1.994 1.00 93.94 119 VAL A O 1
ATOM 916 N N . SER A 1 120 ? -0.092 -3.063 3.297 1.00 92.75 120 SER A N 1
ATOM 917 C CA . SER A 1 120 ? 0.379 -4.439 3.350 1.00 92.75 120 SER A CA 1
ATOM 918 C C . SER A 1 120 ? -0.783 -5.381 3.070 1.00 92.75 120 SER A C 1
ATOM 920 O O . SER A 1 120 ? -1.681 -5.483 3.902 1.00 92.75 120 SER A O 1
ATOM 922 N N . GLY A 1 121 ? -0.746 -6.122 1.966 1.00 89.19 121 GLY A N 1
ATOM 923 C CA . GLY A 1 121 ? -1.747 -7.156 1.720 1.00 89.19 121 GLY A CA 1
ATOM 924 C C . GLY A 1 121 ? -1.419 -8.109 0.591 1.00 89.19 121 GLY A C 1
ATOM 925 O O . GLY A 1 121 ? -0.491 -7.854 -0.154 1.00 89.19 121 GLY A O 1
ATOM 926 N N . ALA A 1 122 ? -2.123 -9.236 0.490 1.00 89.06 122 ALA A N 1
ATOM 927 C CA . ALA A 1 122 ? -1.811 -10.244 -0.525 1.00 89.06 122 ALA A CA 1
ATOM 928 C C . ALA A 1 122 ? -2.036 -9.690 -1.940 1.00 89.06 122 ALA A C 1
ATOM 930 O O . ALA A 1 122 ? -1.136 -9.770 -2.769 1.00 89.06 122 ALA A O 1
ATOM 931 N N . ASN A 1 123 ? -3.181 -9.053 -2.181 1.00 97.00 123 ASN A N 1
ATOM 932 C CA . ASN A 1 123 ? -3.529 -8.431 -3.454 1.00 97.00 123 ASN A CA 1
ATOM 933 C C . ASN A 1 123 ? -3.834 -6.951 -3.232 1.00 97.00 123 ASN A C 1
ATOM 935 O O . ASN A 1 123 ? -4.727 -6.611 -2.453 1.00 97.00 123 ASN A O 1
ATOM 939 N N . VAL A 1 124 ? -3.093 -6.070 -3.901 1.00 98.19 124 VAL A N 1
ATOM 940 C CA . VAL A 1 124 ? -3.249 -4.621 -3.748 1.00 98.19 124 VAL A CA 1
ATOM 941 C C . VAL A 1 124 ? -3.426 -3.964 -5.108 1.00 98.19 124 VAL A C 1
ATOM 943 O O . VAL A 1 124 ? -2.545 -4.067 -5.955 1.00 98.19 124 VAL A O 1
ATOM 946 N N . VAL A 1 125 ? -4.532 -3.243 -5.279 1.00 98.50 125 VAL A N 1
ATOM 947 C CA . VAL A 1 125 ? -4.836 -2.430 -6.460 1.00 98.50 125 VAL A CA 1
ATOM 948 C C . VAL A 1 125 ? -4.873 -0.962 -6.045 1.00 98.50 125 VAL A C 1
ATOM 950 O O . VAL A 1 125 ? -5.639 -0.568 -5.161 1.00 98.50 125 VAL A O 1
ATOM 953 N N . PHE A 1 126 ? -4.032 -0.142 -6.668 1.00 98.44 126 PHE A N 1
ATOM 954 C CA . PHE A 1 126 ? -3.984 1.297 -6.432 1.00 98.44 126 PHE A CA 1
ATOM 955 C C . PHE A 1 126 ? -4.311 2.069 -7.714 1.00 98.44 126 PHE A C 1
ATOM 957 O O . PHE A 1 126 ? -3.498 2.142 -8.637 1.00 98.44 126 PHE A O 1
ATOM 964 N N . GLU A 1 127 ? -5.480 2.711 -7.722 1.00 97.81 127 GLU A N 1
ATOM 965 C CA . GLU A 1 127 ? -6.003 3.538 -8.822 1.00 97.81 127 GLU A CA 1
ATOM 966 C C . GLU A 1 127 ? -6.090 5.030 -8.437 1.00 97.81 127 GLU A C 1
ATOM 968 O O . GLU A 1 127 ? -6.711 5.839 -9.124 1.00 97.81 127 GLU A O 1
ATOM 973 N N . GLY A 1 128 ? -5.515 5.408 -7.292 1.00 96.44 128 GLY A N 1
ATOM 974 C CA . GLY A 1 128 ? -5.586 6.763 -6.748 1.00 96.44 128 GLY A CA 1
ATOM 975 C C . GLY A 1 128 ? -4.448 7.693 -7.174 1.00 96.44 128 GLY A C 1
ATOM 976 O O . GLY A 1 128 ? -3.670 7.421 -8.088 1.00 96.44 128 GLY A O 1
ATOM 977 N N . GLN A 1 129 ? -4.322 8.805 -6.454 1.00 98.00 129 GLN A N 1
ATOM 978 C CA . GLN A 1 129 ? -3.194 9.728 -6.534 1.00 98.00 129 GLN A CA 1
ATOM 979 C C . GLN A 1 129 ? -2.419 9.729 -5.216 1.00 98.00 129 GLN A C 1
ATOM 981 O O . GLN A 1 129 ? -3.045 9.743 -4.160 1.00 98.00 129 GLN A O 1
ATOM 986 N N . SER A 1 130 ? -1.082 9.694 -5.248 1.00 97.75 130 SER A N 1
ATOM 987 C CA . SER A 1 130 ? -0.272 9.795 -4.022 1.00 97.75 130 SER A CA 1
ATOM 988 C C . SER A 1 130 ? 1.078 10.484 -4.208 1.00 97.75 130 SER A C 1
ATOM 990 O O . SER A 1 130 ? 1.802 10.207 -5.163 1.00 97.75 130 SER A O 1
ATOM 992 N N . ASP A 1 131 ? 1.488 11.316 -3.249 1.00 97.38 131 ASP A N 1
ATOM 993 C CA . ASP A 1 131 ? 2.863 11.832 -3.204 1.00 97.38 131 ASP A CA 1
ATOM 994 C C . ASP A 1 131 ? 3.868 10.718 -2.854 1.00 97.38 131 ASP A C 1
ATOM 996 O O . ASP A 1 131 ? 4.975 10.648 -3.403 1.00 97.38 131 ASP A O 1
ATOM 1000 N N . VAL A 1 132 ? 3.492 9.822 -1.941 1.00 96.50 132 VAL A N 1
ATOM 1001 C CA . VAL A 1 132 ? 4.337 8.716 -1.487 1.00 96.50 132 VAL A CA 1
ATOM 1002 C C . VAL A 1 132 ? 3.514 7.440 -1.380 1.00 96.50 132 VAL A C 1
ATOM 1004 O O . VAL A 1 132 ? 2.599 7.342 -0.564 1.00 96.50 132 VAL A O 1
ATOM 1007 N N . LEU A 1 133 ? 3.887 6.423 -2.151 1.00 97.62 133 LEU A N 1
ATOM 1008 C CA . LEU A 1 133 ? 3.248 5.114 -2.153 1.00 97.62 133 LEU A CA 1
ATOM 1009 C C . LEU A 1 133 ? 4.234 4.031 -1.710 1.00 97.62 133 LEU A C 1
ATOM 1011 O O . LEU A 1 133 ? 5.282 3.845 -2.323 1.00 97.62 133 LEU A O 1
ATOM 1015 N N . ASN A 1 134 ? 3.896 3.296 -0.655 1.00 95.94 134 ASN A N 1
ATOM 1016 C CA . ASN A 1 134 ? 4.646 2.121 -0.224 1.00 95.94 134 ASN A CA 1
ATOM 1017 C C . ASN A 1 134 ? 3.690 0.941 -0.091 1.00 95.94 134 ASN A C 1
ATOM 1019 O O . ASN A 1 134 ? 2.788 0.967 0.749 1.00 95.94 134 ASN A O 1
ATOM 1023 N N . ILE A 1 135 ? 3.907 -0.091 -0.899 1.00 95.12 135 ILE A N 1
ATOM 1024 C CA . ILE A 1 135 ? 3.068 -1.287 -0.912 1.00 95.12 135 ILE A CA 1
ATOM 1025 C C . ILE A 1 135 ? 3.945 -2.516 -0.715 1.00 95.12 135 ILE A C 1
ATOM 1027 O O . ILE A 1 135 ? 4.970 -2.680 -1.379 1.00 95.12 135 ILE A O 1
ATOM 1031 N N . VAL A 1 136 ? 3.509 -3.391 0.184 1.00 92.31 136 VAL A N 1
ATOM 1032 C CA . VAL A 1 136 ? 4.050 -4.737 0.349 1.00 92.31 136 VAL A CA 1
ATOM 1033 C C . VAL A 1 136 ? 2.933 -5.740 0.088 1.00 92.31 136 VAL A C 1
ATOM 1035 O O . VAL A 1 136 ? 1.928 -5.725 0.797 1.00 92.31 136 VAL A O 1
ATOM 1038 N N . GLY A 1 137 ? 3.108 -6.629 -0.883 1.00 89.75 137 GLY A N 1
ATOM 1039 C CA . GLY A 1 137 ? 2.106 -7.644 -1.178 1.00 89.75 137 GLY A CA 1
ATOM 1040 C C . GLY A 1 137 ? 2.599 -8.844 -1.956 1.00 89.75 137 GLY A C 1
ATOM 1041 O O . GLY A 1 137 ? 3.792 -8.978 -2.172 1.00 89.75 137 GLY A O 1
ATOM 1042 N N . GLU A 1 138 ? 1.706 -9.758 -2.317 1.00 90.88 138 GLU A N 1
ATOM 1043 C CA . GLU A 1 138 ? 2.039 -10.841 -3.251 1.00 90.88 138 GLU A CA 1
ATOM 1044 C C . GLU A 1 138 ? 1.850 -10.335 -4.682 1.00 90.88 138 GLU A C 1
ATOM 1046 O O . GLU A 1 138 ? 2.798 -10.354 -5.464 1.00 90.88 138 GLU A O 1
ATOM 1051 N N . THR A 1 139 ? 0.682 -9.759 -4.967 1.00 97.19 139 THR A N 1
ATOM 1052 C CA . THR A 1 139 ? 0.343 -9.125 -6.243 1.00 97.19 139 THR A CA 1
ATOM 1053 C C . THR A 1 139 ? 0.048 -7.646 -6.028 1.00 97.19 139 THR A C 1
ATOM 1055 O O . THR A 1 139 ? -0.751 -7.285 -5.159 1.00 97.19 139 THR A O 1
ATOM 1058 N N . ILE A 1 140 ? 0.682 -6.783 -6.820 1.00 98.44 140 ILE A N 1
ATOM 1059 C CA . ILE A 1 140 ? 0.486 -5.333 -6.774 1.00 98.44 140 ILE A CA 1
ATOM 1060 C C . ILE A 1 140 ? 0.158 -4.827 -8.176 1.00 98.44 140 ILE A C 1
ATOM 1062 O O . ILE A 1 140 ? 0.930 -5.050 -9.105 1.00 98.44 140 ILE A O 1
ATOM 1066 N N . GLU A 1 141 ? -0.939 -4.087 -8.299 1.00 98.56 141 GLU A N 1
ATOM 1067 C CA . GLU A 1 141 ? -1.327 -3.375 -9.513 1.00 98.56 141 GLU A CA 1
ATOM 1068 C C . GLU A 1 141 ? -1.373 -1.867 -9.242 1.00 98.56 141 GLU A C 1
ATOM 1070 O O . GLU A 1 141 ? -2.068 -1.395 -8.338 1.00 98.56 141 GLU A O 1
ATOM 1075 N N . LEU A 1 142 ? -0.603 -1.103 -10.017 1.00 98.31 142 LEU A N 1
ATOM 1076 C CA . LEU A 1 142 ? -0.560 0.355 -9.955 1.00 98.31 142 LEU A CA 1
ATOM 1077 C C . LEU A 1 142 ? -1.096 0.937 -11.264 1.00 98.31 142 LEU A C 1
ATOM 1079 O O . LEU A 1 142 ? -0.374 0.963 -12.259 1.00 98.31 142 LEU A O 1
ATOM 1083 N N . THR A 1 143 ? -2.320 1.459 -11.250 1.00 97.81 143 THR A N 1
ATOM 1084 C CA . THR A 1 143 ? -2.943 2.161 -12.391 1.00 97.81 143 THR A CA 1
ATOM 1085 C C . THR A 1 143 ? -3.062 3.672 -12.158 1.00 97.81 143 THR A C 1
ATOM 1087 O O . THR A 1 143 ? -3.245 4.439 -13.099 1.00 97.81 143 THR A O 1
ATOM 1090 N N . GLY A 1 144 ? -2.924 4.111 -10.905 1.00 96.69 144 GLY A N 1
ATOM 1091 C CA . GLY A 1 144 ? -3.011 5.512 -10.500 1.00 96.69 144 GLY A CA 1
ATOM 1092 C C . GLY A 1 144 ? -1.778 6.373 -10.814 1.00 96.69 144 GLY A C 1
ATOM 1093 O O . GLY A 1 144 ? -0.813 5.940 -11.446 1.00 96.69 144 GLY A O 1
ATOM 1094 N N . THR A 1 145 ? -1.784 7.610 -10.311 1.00 98.00 145 THR A N 1
ATOM 1095 C CA . THR A 1 145 ? -0.674 8.567 -10.471 1.00 98.00 145 THR A CA 1
ATOM 1096 C C . THR A 1 145 ? 0.056 8.775 -9.155 1.00 98.00 145 THR A C 1
ATOM 1098 O O . THR A 1 145 ? -0.524 9.235 -8.176 1.00 98.00 145 THR A O 1
ATOM 1101 N N . VAL A 1 146 ? 1.355 8.509 -9.118 1.00 98.00 146 VAL A N 1
ATOM 1102 C CA . VAL A 1 146 ? 2.160 8.676 -7.907 1.00 98.00 146 VAL A CA 1
ATOM 1103 C C . VAL A 1 146 ? 3.429 9.468 -8.159 1.00 98.00 146 VAL A C 1
ATOM 1105 O O . VAL A 1 146 ? 3.9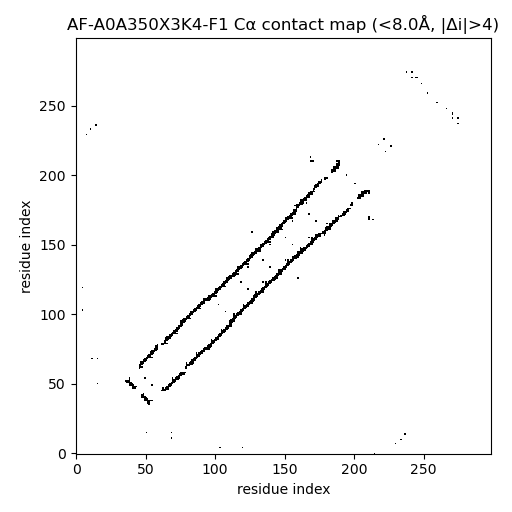75 9.482 -9.259 1.00 98.00 146 VAL A O 1
ATOM 1108 N N . LYS A 1 147 ? 3.926 10.153 -7.131 1.00 97.44 147 LYS A N 1
ATOM 1109 C CA . LYS A 1 147 ? 5.209 10.854 -7.223 1.00 97.44 147 LYS A CA 1
ATOM 1110 C C . LYS A 1 147 ? 6.372 9.939 -6.877 1.00 97.44 147 LYS A C 1
ATOM 1112 O O . LYS A 1 147 ? 7.270 9.776 -7.688 1.00 97.44 147 LYS A O 1
ATOM 1117 N N . THR A 1 148 ? 6.375 9.320 -5.703 1.00 96.44 148 THR A N 1
ATOM 1118 C CA . THR A 1 148 ? 7.387 8.312 -5.345 1.00 96.44 148 THR A CA 1
ATOM 1119 C C . THR A 1 148 ? 6.708 7.005 -4.988 1.00 96.44 148 THR A C 1
ATOM 1121 O O . THR A 1 148 ? 5.791 7.009 -4.168 1.00 96.44 148 THR A O 1
ATOM 1124 N N . ALA A 1 149 ? 7.187 5.892 -5.541 1.00 97.56 149 ALA A N 1
ATOM 1125 C CA . ALA A 1 149 ? 6.654 4.567 -5.247 1.00 97.56 149 ALA A CA 1
ATOM 1126 C C . ALA A 1 149 ? 7.748 3.575 -4.842 1.00 97.56 149 ALA A C 1
ATOM 1128 O O . ALA A 1 149 ? 8.799 3.485 -5.477 1.00 97.56 149 ALA A O 1
ATOM 1129 N N . SER A 1 150 ? 7.473 2.810 -3.787 1.00 96.38 150 SER A N 1
ATOM 1130 C CA . SER A 1 150 ? 8.258 1.657 -3.354 1.00 96.38 150 SER A CA 1
ATOM 1131 C C . SER A 1 150 ? 7.341 0.445 -3.262 1.00 96.38 150 SER A C 1
ATOM 1133 O O . SER A 1 150 ? 6.477 0.375 -2.388 1.00 96.38 150 SER A O 1
ATOM 1135 N N . LEU A 1 151 ? 7.530 -0.508 -4.166 1.00 96.19 151 LEU A N 1
ATOM 1136 C CA . LEU A 1 151 ? 6.668 -1.673 -4.322 1.00 96.19 151 LEU A CA 1
ATOM 1137 C C . LEU A 1 151 ? 7.474 -2.933 -4.024 1.00 96.19 151 LEU A C 1
ATOM 1139 O O . LEU A 1 151 ? 8.603 -3.091 -4.488 1.00 96.19 151 LEU A O 1
ATOM 1143 N N . THR A 1 152 ? 6.926 -3.823 -3.210 1.00 93.75 152 THR A N 1
ATOM 1144 C CA . THR A 1 152 ? 7.585 -5.083 -2.861 1.00 93.75 152 THR A CA 1
ATOM 1145 C C . THR A 1 152 ? 6.589 -6.219 -2.930 1.00 93.75 152 THR A C 1
ATOM 1147 O O . THR A 1 152 ? 5.630 -6.224 -2.161 1.00 93.75 152 THR A O 1
ATOM 1150 N N . GLY A 1 153 ? 6.837 -7.196 -3.797 1.00 91.44 153 GLY A N 1
ATOM 1151 C CA . GLY A 1 153 ? 5.980 -8.368 -3.876 1.00 91.44 153 GLY A CA 1
ATOM 1152 C C . GLY A 1 153 ? 6.498 -9.491 -4.746 1.00 91.44 153 GLY A C 1
ATOM 1153 O O . GLY A 1 153 ? 7.680 -9.536 -5.053 1.00 91.44 153 GLY A O 1
ATOM 1154 N N . ASP A 1 154 ? 5.633 -10.437 -5.091 1.00 91.94 154 ASP A N 1
ATOM 1155 C CA . ASP A 1 154 ? 5.975 -11.494 -6.042 1.00 91.94 154 ASP A CA 1
ATOM 1156 C C . ASP A 1 154 ? 5.769 -10.991 -7.473 1.00 91.94 154 ASP A C 1
ATOM 1158 O O . ASP A 1 154 ? 6.679 -11.068 -8.296 1.00 91.94 154 ASP A O 1
ATOM 1162 N N . THR A 1 155 ? 4.611 -10.376 -7.718 1.00 96.19 155 THR A N 1
ATOM 1163 C CA . THR A 1 155 ? 4.202 -9.812 -9.004 1.00 96.19 155 THR A CA 1
ATOM 1164 C C . THR A 1 155 ? 3.839 -8.336 -8.860 1.00 96.19 155 THR A C 1
ATOM 1166 O O . THR A 1 155 ? 3.047 -7.962 -7.994 1.00 96.19 155 THR A O 1
ATOM 1169 N N . VAL A 1 156 ? 4.408 -7.492 -9.722 1.00 97.88 156 VAL A N 1
ATOM 1170 C CA . VAL A 1 156 ? 4.135 -6.052 -9.776 1.00 97.88 156 VAL A CA 1
ATOM 1171 C C . VAL A 1 156 ? 3.806 -5.650 -11.209 1.00 97.88 156 VAL A C 1
ATOM 1173 O O . VAL A 1 156 ? 4.655 -5.772 -12.090 1.00 97.88 156 VAL A O 1
ATOM 1176 N N . VAL A 1 157 ? 2.597 -5.133 -11.419 1.00 98.19 157 VAL A N 1
ATOM 1177 C CA . VAL A 1 157 ? 2.113 -4.622 -12.706 1.00 98.19 157 VAL A CA 1
ATOM 1178 C C . VAL A 1 157 ? 1.918 -3.114 -12.600 1.00 98.19 157 VAL A C 1
ATOM 1180 O O . VAL A 1 157 ? 1.210 -2.622 -11.718 1.00 98.19 157 VAL A O 1
ATOM 1183 N N . ILE A 1 158 ? 2.562 -2.371 -13.493 1.00 97.81 158 ILE A N 1
ATOM 1184 C CA . ILE A 1 158 ? 2.483 -0.914 -13.568 1.00 97.81 158 ILE A CA 1
ATOM 1185 C C . ILE A 1 158 ? 1.772 -0.536 -14.863 1.00 97.81 158 ILE A C 1
ATOM 1187 O O . ILE A 1 158 ? 2.275 -0.832 -15.942 1.00 97.81 158 ILE A O 1
ATOM 1191 N N . SER A 1 159 ? 0.646 0.159 -14.736 1.00 97.19 159 SER A N 1
ATOM 1192 C CA . SER A 1 159 ? -0.121 0.766 -15.837 1.00 97.19 159 SER A CA 1
ATOM 1193 C C . SER A 1 159 ? -0.387 2.257 -15.622 1.00 97.19 159 SER A C 1
ATOM 1195 O O . SER A 1 159 ? -1.028 2.899 -16.442 1.00 97.19 159 SER A O 1
ATOM 1197 N N . GLY A 1 160 ? 0.059 2.800 -14.489 1.00 96.31 160 GLY A N 1
ATOM 1198 C CA . GLY A 1 160 ? -0.147 4.187 -14.098 1.00 96.31 160 GLY A CA 1
ATOM 1199 C C . GLY A 1 160 ? 1.035 5.107 -14.402 1.00 96.31 160 GLY A C 1
ATOM 1200 O O . GLY A 1 160 ? 1.983 4.758 -15.108 1.00 96.31 160 GLY A O 1
ATOM 1201 N N . THR A 1 161 ? 0.993 6.303 -13.811 1.00 97.25 161 THR A N 1
ATOM 1202 C CA . THR A 1 161 ? 2.051 7.315 -13.956 1.00 97.25 161 THR A CA 1
ATOM 1203 C C . THR A 1 161 ? 2.883 7.448 -12.682 1.00 97.25 161 THR A C 1
ATOM 1205 O O . THR A 1 161 ? 2.335 7.649 -11.601 1.00 97.25 161 THR A O 1
ATOM 1208 N N . VAL A 1 162 ? 4.214 7.416 -12.797 1.00 97.19 162 VAL A N 1
ATOM 1209 C CA . VAL A 1 162 ? 5.157 7.690 -11.702 1.00 97.19 162 VAL A CA 1
ATOM 1210 C C . VAL A 1 162 ? 6.037 8.889 -12.059 1.00 97.19 162 VAL A C 1
ATOM 1212 O O . VAL A 1 162 ? 6.953 8.777 -12.868 1.00 97.19 162 VAL A O 1
ATOM 1215 N N . THR A 1 163 ? 5.781 10.053 -11.459 1.00 96.88 163 THR A N 1
ATOM 1216 C CA . THR A 1 163 ? 6.473 11.312 -11.829 1.00 96.88 163 THR A CA 1
ATOM 1217 C C . THR A 1 163 ? 7.865 11.464 -11.205 1.00 96.88 163 THR A C 1
ATOM 1219 O O . THR A 1 163 ? 8.675 12.278 -11.640 1.00 96.88 163 THR A O 1
ATOM 1222 N N . GLY A 1 164 ? 8.168 10.690 -10.167 1.00 95.06 164 GLY A N 1
ATOM 1223 C CA . GLY A 1 164 ? 9.449 10.693 -9.465 1.00 95.06 164 GLY A CA 1
ATOM 1224 C C . GLY A 1 164 ? 10.076 9.304 -9.427 1.00 95.06 164 GLY A C 1
ATOM 1225 O O . GLY A 1 164 ? 10.108 8.594 -10.427 1.00 95.06 164 GLY A O 1
ATOM 1226 N N . GLN A 1 165 ? 10.635 8.928 -8.277 1.00 94.94 165 GLN A N 1
ATOM 1227 C CA . GLN A 1 165 ? 11.408 7.694 -8.158 1.00 94.94 165 GLN A CA 1
ATOM 1228 C C . GLN A 1 165 ? 10.502 6.463 -8.027 1.00 94.94 165 GLN A C 1
ATOM 1230 O O . GLN A 1 165 ? 9.602 6.435 -7.182 1.00 94.94 165 GLN A O 1
ATOM 1235 N N . LEU A 1 166 ? 10.817 5.419 -8.796 1.00 96.75 166 LEU A N 1
ATOM 1236 C CA . LEU A 1 166 ? 10.174 4.112 -8.724 1.00 96.75 166 LEU A CA 1
ATOM 1237 C C . LEU A 1 166 ? 11.174 3.054 -8.252 1.00 96.75 166 LEU A C 1
ATOM 1239 O O . LEU A 1 166 ? 12.202 2.822 -8.885 1.00 96.75 166 LEU A O 1
ATOM 1243 N N . LYS A 1 167 ? 10.865 2.402 -7.131 1.00 96.00 167 LYS A N 1
ATOM 1244 C CA . LYS A 1 167 ? 11.629 1.274 -6.590 1.00 96.00 167 LYS A CA 1
ATOM 1245 C C . LYS A 1 167 ? 10.752 0.038 -6.558 1.00 96.00 167 LYS A C 1
ATOM 1247 O O . LYS A 1 167 ? 9.677 0.075 -5.962 1.00 96.00 167 LYS A O 1
ATOM 1252 N N . ILE A 1 168 ? 11.220 -1.049 -7.158 1.00 95.44 168 ILE A N 1
ATOM 1253 C CA . ILE A 1 168 ? 10.472 -2.305 -7.219 1.00 95.44 168 ILE A CA 1
ATOM 1254 C C . ILE A 1 168 ? 11.371 -3.451 -6.783 1.00 95.44 168 ILE A C 1
ATOM 1256 O O . ILE A 1 168 ? 12.454 -3.633 -7.328 1.00 95.44 168 ILE A O 1
ATOM 1260 N N . ALA A 1 169 ? 10.907 -4.241 -5.825 1.00 93.25 169 ALA A N 1
ATOM 1261 C CA . ALA A 1 169 ? 11.528 -5.500 -5.443 1.00 93.25 169 ALA A CA 1
ATOM 1262 C C . ALA A 1 169 ? 10.517 -6.627 -5.665 1.00 93.25 169 ALA A C 1
ATOM 1264 O O . ALA A 1 169 ? 9.612 -6.803 -4.845 1.00 93.25 169 ALA A O 1
ATOM 1265 N N . ALA A 1 170 ? 10.632 -7.339 -6.787 1.00 93.19 170 ALA A N 1
ATOM 1266 C CA . ALA A 1 170 ? 9.694 -8.402 -7.133 1.00 93.19 170 ALA A CA 1
ATOM 1267 C C . ALA A 1 170 ? 10.274 -9.452 -8.076 1.00 93.19 170 ALA A C 1
ATOM 1269 O O . ALA A 1 170 ? 11.228 -9.185 -8.803 1.00 93.19 170 ALA A O 1
ATOM 1270 N N . ASN A 1 171 ? 9.683 -10.647 -8.080 1.00 91.12 171 ASN A N 1
ATOM 1271 C CA . ASN A 1 171 ? 10.094 -11.735 -8.969 1.00 91.12 171 ASN A CA 1
ATOM 1272 C C . ASN A 1 171 ? 9.605 -11.512 -10.402 1.00 91.12 171 ASN A C 1
ATOM 1274 O O . ASN A 1 171 ? 10.311 -11.854 -11.349 1.00 91.12 171 ASN A O 1
ATOM 1278 N N . HIS A 1 172 ? 8.420 -10.926 -10.560 1.00 94.94 172 HIS A N 1
ATOM 1279 C CA . HIS A 1 172 ? 7.845 -10.548 -11.839 1.00 94.94 172 HIS A CA 1
ATOM 1280 C C . HIS A 1 172 ? 7.489 -9.062 -11.828 1.00 94.94 172 HIS A C 1
ATOM 1282 O O . HIS A 1 172 ? 6.762 -8.595 -10.950 1.00 94.94 172 HIS A O 1
ATOM 1288 N N . VAL A 1 173 ? 8.020 -8.320 -12.800 1.00 96.12 173 VAL A N 1
ATOM 1289 C CA . VAL A 1 173 ? 7.725 -6.898 -12.993 1.00 96.12 173 VAL A CA 1
ATOM 1290 C C . VAL A 1 173 ? 7.259 -6.697 -14.424 1.00 96.12 173 VAL A C 1
ATOM 1292 O O . VAL A 1 173 ? 7.964 -7.074 -15.361 1.00 96.12 173 VAL A O 1
ATOM 1295 N N . GLU A 1 174 ? 6.095 -6.085 -14.582 1.00 96.69 174 GLU A N 1
ATOM 1296 C CA . GLU A 1 174 ? 5.502 -5.761 -15.872 1.00 96.69 174 GLU A CA 1
ATOM 1297 C C . GLU A 1 174 ? 5.160 -4.271 -15.931 1.00 96.69 174 GLU A C 1
ATOM 1299 O O . GLU A 1 174 ? 4.509 -3.728 -15.037 1.00 96.69 174 GLU A O 1
ATOM 1304 N N . PHE A 1 175 ? 5.594 -3.614 -17.001 1.00 96.50 175 PHE A N 1
ATOM 1305 C CA . PHE A 1 175 ? 5.164 -2.276 -17.379 1.00 96.50 175 PHE A CA 1
ATOM 1306 C C . PHE A 1 175 ? 4.279 -2.392 -18.618 1.00 96.50 175 PHE A C 1
ATOM 1308 O O . PHE A 1 175 ? 4.757 -2.777 -19.690 1.00 96.50 175 PHE A O 1
ATOM 1315 N N . THR A 1 176 ? 2.998 -2.064 -18.473 1.00 96.25 176 THR A N 1
ATOM 1316 C CA . THR A 1 176 ? 2.019 -2.128 -19.565 1.00 96.25 176 THR A CA 1
ATOM 1317 C C . THR A 1 176 ? 2.177 -0.944 -20.524 1.00 96.25 176 THR A C 1
ATOM 1319 O O . THR A 1 176 ? 3.056 -0.101 -20.346 1.00 96.25 176 THR A O 1
ATOM 1322 N N . GLU A 1 177 ? 1.382 -0.890 -21.596 1.00 94.50 177 GLU A N 1
ATOM 1323 C CA . GLU A 1 177 ? 1.453 0.177 -22.616 1.00 94.50 177 GLU A CA 1
ATOM 1324 C C . GLU A 1 177 ? 1.104 1.570 -22.078 1.00 94.50 177 GLU A C 1
ATOM 1326 O O . GLU A 1 177 ? 1.588 2.565 -22.618 1.00 94.50 177 GLU A O 1
ATOM 1331 N N . ASP A 1 178 ? 0.317 1.630 -21.003 1.00 94.62 178 ASP A N 1
ATOM 1332 C CA . ASP A 1 178 ? -0.118 2.873 -20.360 1.00 94.62 178 ASP A CA 1
ATOM 1333 C C . ASP A 1 178 ? 0.866 3.359 -19.279 1.00 94.62 178 ASP A C 1
ATOM 1335 O O . ASP A 1 178 ? 0.730 4.462 -18.742 1.00 94.62 178 ASP A O 1
ATOM 1339 N N . ALA A 1 179 ? 1.887 2.554 -18.963 1.00 95.62 179 ALA A N 1
ATOM 1340 C CA . ALA A 1 179 ? 2.867 2.870 -17.938 1.00 95.62 179 ALA A CA 1
ATOM 1341 C C . ALA A 1 179 ? 3.757 4.049 -18.353 1.00 95.62 179 ALA A C 1
ATOM 1343 O O . ALA A 1 179 ? 4.527 3.967 -19.311 1.00 95.62 179 ALA A O 1
ATOM 1344 N N . ASN A 1 180 ? 3.736 5.122 -17.563 1.00 95.31 180 ASN A N 1
ATOM 1345 C CA . ASN A 1 180 ? 4.625 6.264 -17.753 1.00 95.31 180 ASN A CA 1
ATOM 1346 C C . ASN A 1 180 ? 5.434 6.528 -16.485 1.00 95.31 180 ASN A C 1
ATOM 1348 O O . ASN A 1 180 ? 4.884 6.872 -15.444 1.00 95.31 180 ASN A O 1
ATOM 1352 N N . VAL A 1 181 ? 6.756 6.417 -16.566 1.00 94.31 181 VAL A N 1
ATOM 1353 C CA . VAL A 1 181 ? 7.643 6.753 -15.449 1.00 94.31 181 VAL A CA 1
ATOM 1354 C C . VAL A 1 181 ? 8.565 7.876 -15.889 1.00 94.31 181 VAL A C 1
ATOM 1356 O O . VAL A 1 181 ? 9.291 7.725 -16.866 1.00 94.31 181 VAL A O 1
ATOM 1359 N N . GLU A 1 182 ? 8.575 9.000 -15.177 1.00 93.44 182 GLU A N 1
ATOM 1360 C CA . GLU A 1 182 ? 9.370 10.196 -15.509 1.00 93.44 182 GLU A CA 1
ATOM 1361 C C . GLU A 1 182 ? 10.695 10.275 -14.735 1.00 93.44 182 GLU A C 1
ATOM 1363 O O . GLU A 1 182 ? 11.654 10.863 -15.232 1.00 93.44 182 GLU A O 1
ATOM 1368 N N . GLY A 1 183 ? 10.791 9.632 -13.565 1.00 90.06 183 GLY A N 1
ATOM 1369 C CA . GLY A 1 183 ? 12.023 9.577 -12.771 1.00 90.06 183 GLY A CA 1
ATOM 1370 C C . GLY A 1 183 ? 12.822 8.279 -12.915 1.00 90.06 183 GLY A C 1
ATOM 1371 O O . GLY A 1 183 ? 12.617 7.489 -13.838 1.00 90.06 183 GLY A O 1
ATOM 1372 N N . ASP A 1 184 ? 13.776 8.070 -12.011 1.00 92.25 184 ASP A N 1
ATOM 1373 C CA . ASP A 1 184 ? 14.645 6.890 -12.031 1.00 92.25 184 ASP A CA 1
ATOM 1374 C C . ASP A 1 184 ? 13.881 5.623 -11.634 1.00 92.25 184 ASP A C 1
ATOM 1376 O O . ASP A 1 184 ? 13.134 5.616 -10.646 1.00 92.25 184 ASP A O 1
ATOM 1380 N N . ILE A 1 185 ? 14.134 4.539 -12.369 1.00 95.44 185 ILE A N 1
ATOM 1381 C CA . ILE A 1 185 ? 13.580 3.216 -12.091 1.00 95.44 185 ILE A CA 1
ATOM 1382 C C . ILE A 1 185 ? 14.692 2.342 -11.523 1.00 95.44 185 ILE A C 1
ATOM 1384 O O . ILE A 1 185 ? 15.730 2.144 -12.155 1.00 95.44 185 ILE A O 1
ATOM 1388 N N . VAL A 1 186 ? 14.466 1.786 -10.336 1.00 94.50 186 VAL A N 1
ATOM 1389 C CA . VAL A 1 186 ? 15.381 0.821 -9.726 1.00 94.50 186 VAL A CA 1
ATOM 1390 C C . VAL A 1 186 ? 14.633 -0.470 -9.426 1.00 94.50 186 VAL A C 1
ATOM 1392 O O . VAL A 1 186 ? 13.644 -0.463 -8.688 1.00 94.50 186 VAL A O 1
ATOM 1395 N N . ILE A 1 187 ? 15.103 -1.570 -10.013 1.00 94.00 187 ILE A N 1
ATOM 1396 C CA . ILE A 1 187 ? 14.462 -2.884 -9.931 1.00 94.00 187 ILE A CA 1
ATOM 1397 C C . ILE A 1 187 ? 15.425 -3.890 -9.308 1.00 94.00 187 ILE A C 1
ATOM 1399 O O . ILE A 1 187 ? 16.544 -4.087 -9.786 1.00 94.00 187 ILE A O 1
ATOM 1403 N N . TRP A 1 188 ? 14.952 -4.561 -8.264 1.00 91.31 188 TRP A N 1
ATOM 1404 C CA . TRP A 1 188 ? 15.576 -5.734 -7.667 1.00 91.31 188 TRP A CA 1
ATOM 1405 C C . TRP A 1 188 ? 14.751 -6.956 -8.038 1.00 91.31 188 TRP A C 1
ATOM 1407 O O . TRP A 1 188 ? 13.649 -7.153 -7.524 1.00 91.31 188 TRP A O 1
ATOM 1417 N N . SER A 1 189 ? 15.276 -7.749 -8.963 1.00 89.31 189 SER A N 1
ATOM 1418 C CA . SER A 1 189 ? 14.614 -8.947 -9.460 1.00 89.31 189 SER A CA 1
ATOM 1419 C C . SER A 1 189 ? 15.642 -9.945 -9.972 1.00 89.31 189 SER A C 1
ATOM 1421 O O . SER A 1 189 ? 16.707 -9.563 -10.461 1.00 89.31 189 SER A O 1
ATOM 1423 N N . GLU A 1 190 ? 15.309 -11.229 -9.871 1.00 86.50 190 GLU A N 1
ATOM 1424 C CA . GLU A 1 190 ? 16.042 -12.294 -10.558 1.00 86.50 190 GLU A CA 1
ATOM 1425 C C . GLU A 1 190 ? 15.724 -12.320 -12.060 1.00 86.50 190 GLU A C 1
ATOM 1427 O O . GLU A 1 190 ? 16.544 -12.779 -12.856 1.00 86.50 190 GLU A O 1
ATOM 1432 N N . ASN A 1 191 ? 14.551 -11.807 -12.448 1.00 88.69 191 ASN A N 1
ATOM 1433 C CA . ASN A 1 191 ? 14.074 -11.786 -13.823 1.00 88.69 191 ASN A CA 1
ATOM 1434 C C . ASN A 1 191 ? 14.117 -10.363 -14.392 1.00 88.69 191 ASN A C 1
ATOM 1436 O O . ASN A 1 191 ? 13.977 -9.372 -13.677 1.00 88.69 191 ASN A O 1
ATOM 1440 N N . GLN A 1 192 ? 14.278 -10.250 -15.708 1.00 87.44 192 GLN A N 1
ATOM 1441 C CA . GLN A 1 192 ? 14.129 -8.960 -16.379 1.00 87.44 192 GLN A CA 1
ATOM 1442 C C . GLN A 1 192 ? 12.663 -8.520 -16.352 1.00 87.44 192 GLN A C 1
ATOM 1444 O O . GLN A 1 192 ? 11.761 -9.354 -16.464 1.00 87.44 192 GLN A O 1
ATOM 1449 N N . ALA A 1 193 ? 12.426 -7.214 -16.206 1.00 90.12 193 ALA A N 1
ATOM 1450 C CA . ALA A 1 193 ? 11.073 -6.688 -16.293 1.00 90.12 193 ALA A CA 1
ATOM 1451 C C . ALA A 1 193 ? 10.564 -6.804 -17.734 1.00 90.12 193 ALA A C 1
ATOM 1453 O O . ALA A 1 193 ? 11.315 -6.601 -18.689 1.00 90.12 193 ALA A O 1
ATOM 1454 N N . THR A 1 194 ? 9.277 -7.100 -17.886 1.00 92.75 194 THR A N 1
ATOM 1455 C CA . THR A 1 194 ? 8.606 -7.026 -19.184 1.00 92.75 194 THR A CA 1
ATOM 1456 C C . THR A 1 194 ? 8.211 -5.577 -19.409 1.00 92.75 194 THR A C 1
ATOM 1458 O O . THR A 1 194 ? 7.431 -5.024 -18.639 1.00 92.75 194 THR A O 1
ATOM 1461 N N . VAL A 1 195 ? 8.794 -4.945 -20.423 1.00 89.19 195 VAL A N 1
ATOM 1462 C CA . VAL A 1 195 ? 8.590 -3.525 -20.710 1.00 89.19 195 VAL A CA 1
ATOM 1463 C C . VAL A 1 195 ? 7.882 -3.393 -22.052 1.00 89.19 195 VAL A C 1
ATOM 1465 O O . VAL A 1 195 ? 8.381 -3.868 -23.072 1.00 89.19 195 VAL A O 1
ATOM 1468 N N . SER A 1 196 ? 6.708 -2.768 -22.056 1.00 84.06 196 SER A N 1
ATOM 1469 C CA . SER A 1 196 ? 6.028 -2.381 -23.291 1.00 84.06 196 SER A CA 1
ATOM 1470 C C . SER A 1 196 ? 6.771 -1.217 -23.983 1.00 84.06 196 SER A C 1
ATOM 1472 O O . SER A 1 196 ? 7.511 -0.461 -23.355 1.00 84.06 196 SER A O 1
ATOM 1474 N N . ASN A 1 197 ? 6.578 -1.056 -25.295 1.00 66.62 197 ASN A N 1
ATOM 1475 C CA . ASN A 1 197 ? 7.439 -0.293 -26.219 1.00 66.62 197 ASN A CA 1
ATOM 1476 C C . ASN A 1 197 ? 7.674 1.218 -25.927 1.00 66.62 197 ASN A C 1
ATOM 1478 O O . ASN A 1 197 ? 8.336 1.875 -26.732 1.00 66.62 197 ASN A O 1
ATOM 1482 N N . GLN A 1 198 ? 7.138 1.799 -24.848 1.00 72.62 198 GLN A N 1
ATOM 1483 C CA . GLN A 1 198 ? 7.253 3.236 -24.540 1.00 72.62 198 GLN A CA 1
ATOM 1484 C C . GLN A 1 198 ? 8.326 3.591 -23.498 1.00 72.62 198 GLN A C 1
ATOM 1486 O O . GLN A 1 198 ? 8.781 4.736 -23.450 1.00 72.62 198 GLN A O 1
ATOM 1491 N N . LEU A 1 199 ? 8.762 2.634 -22.679 1.00 81.25 199 LEU A N 1
ATOM 1492 C CA . LEU A 1 199 ? 9.758 2.867 -21.634 1.00 81.25 199 LEU A CA 1
ATOM 1493 C C . LEU A 1 199 ? 11.161 2.543 -22.152 1.00 81.25 199 LEU A C 1
ATOM 1495 O O . LEU A 1 199 ? 11.452 1.431 -22.584 1.00 81.25 199 LEU A O 1
ATOM 1499 N N . SER A 1 200 ? 12.044 3.539 -22.102 1.00 78.12 200 SER A N 1
ATOM 1500 C CA . SER A 1 200 ? 13.435 3.371 -22.515 1.00 78.12 200 SER A CA 1
ATOM 1501 C C . SER A 1 200 ? 14.205 2.571 -21.458 1.00 78.12 200 SER A C 1
ATOM 1503 O O . SER A 1 200 ? 14.278 2.975 -20.295 1.00 78.12 200 SER A O 1
ATOM 1505 N N . GLU A 1 201 ? 14.767 1.426 -21.855 1.00 78.19 201 GLU A N 1
ATOM 1506 C CA . GLU A 1 201 ? 15.471 0.495 -20.956 1.00 78.19 201 GLU A CA 1
ATOM 1507 C C . GLU A 1 201 ? 16.686 1.124 -20.253 1.00 78.19 201 GLU A C 1
ATOM 1509 O O . GLU A 1 201 ? 17.057 0.705 -19.159 1.00 78.19 201 GLU A O 1
ATOM 1514 N N . ASP A 1 202 ? 17.290 2.159 -20.842 1.00 82.12 202 ASP A N 1
ATOM 1515 C CA . ASP A 1 202 ? 18.444 2.886 -20.293 1.00 82.12 202 ASP A CA 1
ATOM 1516 C C . ASP A 1 202 ? 18.148 3.615 -18.972 1.00 82.12 202 ASP A C 1
ATOM 1518 O O . ASP A 1 202 ? 19.071 3.962 -18.234 1.00 82.12 202 ASP A O 1
ATOM 1522 N N . ARG A 1 203 ? 16.868 3.816 -18.644 1.00 85.19 203 ARG A N 1
ATOM 1523 C CA . ARG A 1 203 ? 16.420 4.441 -17.392 1.00 85.19 203 ARG A CA 1
ATOM 1524 C C . ARG A 1 203 ? 16.241 3.445 -16.249 1.00 85.19 203 ARG A C 1
ATOM 1526 O O . ARG A 1 203 ? 15.947 3.858 -15.125 1.00 85.19 203 ARG A O 1
ATOM 1533 N N . ILE A 1 204 ? 16.407 2.150 -16.522 1.00 91.31 204 ILE A N 1
ATOM 1534 C CA . ILE A 1 204 ? 16.196 1.081 -15.552 1.00 91.31 204 ILE A CA 1
ATOM 1535 C C . ILE A 1 204 ? 17.538 0.610 -14.992 1.00 91.31 204 ILE A C 1
ATOM 1537 O O . ILE A 1 204 ? 18.371 0.029 -15.685 1.00 91.31 204 ILE A O 1
ATOM 1541 N N . THR A 1 205 ? 17.729 0.813 -13.690 1.00 92.62 205 THR A N 1
ATOM 1542 C CA . THR A 1 205 ? 18.854 0.239 -12.948 1.00 92.62 205 THR A CA 1
ATOM 1543 C C . THR A 1 205 ? 18.443 -1.105 -12.357 1.00 92.62 205 THR A C 1
ATOM 1545 O O . THR A 1 205 ? 17.613 -1.162 -11.448 1.00 92.62 205 THR A O 1
ATOM 1548 N N . TYR A 1 206 ? 19.041 -2.187 -12.858 1.00 90.94 206 TYR A N 1
ATOM 1549 C CA . TYR A 1 206 ? 18.783 -3.548 -12.386 1.00 90.94 206 TYR A CA 1
ATOM 1550 C C . TYR A 1 206 ? 19.805 -4.019 -11.355 1.00 90.94 206 TYR A C 1
ATOM 1552 O O . TYR A 1 206 ? 21.017 -3.940 -11.564 1.00 90.94 206 TYR A O 1
ATOM 1560 N N . HIS A 1 207 ? 19.303 -4.633 -10.291 1.00 88.00 207 HIS A N 1
ATOM 1561 C CA . HIS A 1 207 ? 20.090 -5.320 -9.280 1.00 88.00 207 HIS A CA 1
ATOM 1562 C C . HIS A 1 207 ? 19.653 -6.785 -9.190 1.00 88.00 207 HIS A C 1
ATOM 1564 O O . HIS A 1 207 ? 18.558 -7.092 -8.724 1.00 88.00 207 HIS A O 1
ATOM 1570 N N . HIS A 1 208 ? 20.540 -7.688 -9.606 1.00 79.31 208 HIS A N 1
ATOM 1571 C CA . HIS A 1 208 ? 20.326 -9.138 -9.577 1.00 79.31 208 HIS A CA 1
ATOM 1572 C C . HIS A 1 208 ? 20.828 -9.723 -8.245 1.00 79.31 208 HIS A C 1
ATOM 1574 O O . HIS A 1 208 ? 21.751 -10.536 -8.211 1.00 79.31 208 HIS A O 1
ATOM 1580 N N . GLU A 1 209 ? 20.292 -9.235 -7.129 1.00 70.31 209 GLU A N 1
ATOM 1581 C CA . GLU A 1 209 ? 20.571 -9.774 -5.792 1.00 70.31 209 GLU A CA 1
ATOM 1582 C C . GLU A 1 209 ? 19.325 -10.465 -5.234 1.00 70.31 209 GLU A C 1
ATOM 1584 O O . GLU A 1 209 ? 18.210 -10.092 -5.595 1.00 70.31 209 GLU A O 1
ATOM 1589 N N . ASP A 1 210 ? 19.513 -11.428 -4.319 1.00 62.00 210 ASP A N 1
ATOM 1590 C CA . ASP A 1 210 ? 18.417 -12.095 -3.602 1.00 62.00 210 ASP A CA 1
ATOM 1591 C C . ASP A 1 210 ? 17.412 -11.060 -3.070 1.00 62.00 210 ASP A C 1
ATOM 1593 O O . ASP A 1 210 ? 17.678 -10.351 -2.087 1.00 62.00 210 ASP A O 1
ATOM 1597 N N . VAL A 1 211 ? 16.215 -11.046 -3.664 1.00 60.28 211 VAL A N 1
ATOM 1598 C CA . VAL A 1 211 ? 15.068 -10.195 -3.289 1.00 60.28 211 VAL A CA 1
ATOM 1599 C C . VAL A 1 211 ? 14.752 -10.329 -1.786 1.00 60.28 211 VAL A C 1
ATOM 1601 O O . VAL A 1 211 ? 14.266 -9.412 -1.126 1.00 60.28 211 VAL A O 1
ATOM 1604 N N . ILE A 1 212 ? 15.130 -11.459 -1.179 1.00 54.94 212 ILE A N 1
ATOM 1605 C CA . ILE A 1 212 ? 14.922 -11.792 0.234 1.00 54.94 212 ILE A CA 1
ATOM 1606 C C . ILE A 1 212 ? 15.723 -10.884 1.193 1.00 54.94 212 ILE A C 1
ATOM 1608 O O . ILE A 1 212 ? 15.285 -10.665 2.329 1.00 54.94 212 ILE A O 1
ATOM 1612 N N . LYS A 1 213 ? 16.851 -10.291 0.771 1.00 52.41 213 LYS A N 1
ATOM 1613 C CA . LYS A 1 213 ? 17.629 -9.365 1.625 1.00 52.41 213 LYS A CA 1
ATOM 1614 C C . LYS A 1 213 ? 16.981 -7.980 1.770 1.00 52.41 213 LYS A C 1
ATOM 1616 O O . LYS A 1 213 ? 17.333 -7.242 2.690 1.00 52.41 213 LYS A O 1
ATOM 1621 N N . TRP A 1 214 ? 15.984 -7.653 0.945 1.00 50.69 214 TRP A N 1
ATOM 1622 C CA . TRP A 1 214 ? 15.343 -6.333 0.902 1.00 50.69 214 TRP A CA 1
ATOM 1623 C C . TRP A 1 214 ? 14.302 -6.055 1.982 1.00 50.69 214 TRP A C 1
ATOM 1625 O O . TRP A 1 214 ? 13.968 -4.896 2.227 1.00 50.69 214 TRP A O 1
ATOM 1635 N N . GLY A 1 215 ? 13.860 -7.072 2.726 1.00 50.09 215 GLY A N 1
ATOM 1636 C CA . GLY A 1 215 ? 12.906 -6.898 3.829 1.00 50.09 215 GLY A CA 1
ATOM 1637 C C . GLY A 1 215 ? 13.342 -5.971 4.974 1.00 50.09 215 GLY A C 1
ATOM 1638 O O . GLY A 1 215 ? 12.592 -5.775 5.930 1.00 50.09 215 GLY A O 1
ATOM 1639 N N . TYR A 1 216 ? 14.553 -5.421 4.890 1.00 46.41 216 TYR A N 1
ATOM 1640 C CA . TYR A 1 216 ? 15.170 -4.509 5.845 1.00 46.41 216 TYR A CA 1
ATOM 1641 C C . TYR A 1 216 ? 15.171 -3.032 5.401 1.00 46.41 216 TYR A C 1
ATOM 1643 O O . TYR A 1 216 ? 15.528 -2.185 6.215 1.00 46.41 216 TYR A O 1
ATOM 1651 N N . TRP A 1 217 ? 14.744 -2.709 4.170 1.00 48.41 217 TRP A N 1
ATOM 1652 C CA . TRP A 1 217 ? 14.771 -1.349 3.597 1.00 48.41 217 TRP A CA 1
ATOM 1653 C C . TRP A 1 217 ? 13.425 -0.609 3.581 1.00 48.41 217 TRP A C 1
ATOM 1655 O O . TRP A 1 217 ? 13.332 0.452 2.960 1.00 48.41 217 TRP A O 1
ATOM 1665 N N . LEU A 1 218 ? 12.403 -1.079 4.318 1.00 51.38 218 LEU A N 1
ATOM 1666 C CA . LEU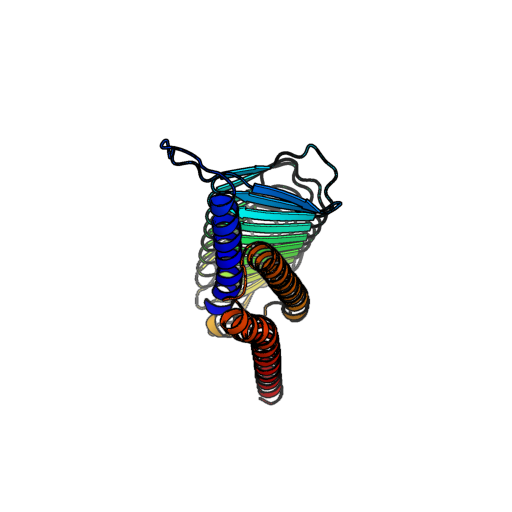 A 1 218 ? 11.333 -0.166 4.757 1.00 51.38 218 LEU A CA 1
ATOM 1667 C C . LEU A 1 218 ? 12.032 1.095 5.280 1.00 51.38 218 LEU A C 1
ATOM 1669 O O . LEU A 1 218 ? 12.919 0.929 6.127 1.00 51.38 218 LEU A O 1
ATOM 1673 N N . PRO A 1 219 ? 11.721 2.303 4.760 1.00 48.69 219 PRO A N 1
ATOM 1674 C CA . PRO A 1 219 ? 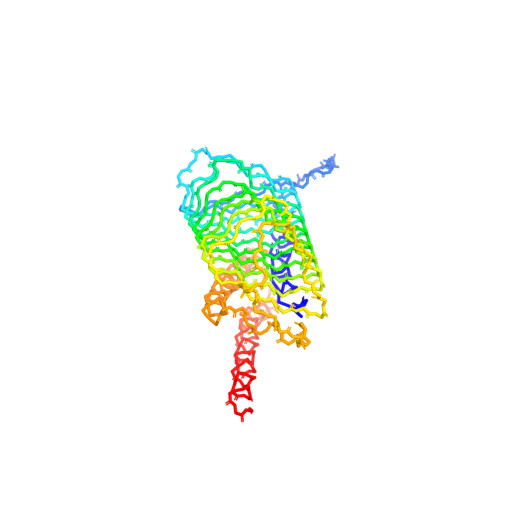12.481 3.503 5.077 1.00 48.69 219 PRO A CA 1
ATOM 1675 C C . PRO A 1 219 ? 12.736 3.536 6.580 1.00 48.69 219 PRO A C 1
ATOM 1677 O O . PRO A 1 219 ? 11.826 3.279 7.367 1.00 48.69 219 PRO A O 1
ATOM 1680 N N . THR A 1 220 ? 13.969 3.760 7.024 1.00 48.44 220 THR A N 1
ATOM 1681 C CA . THR A 1 220 ? 14.262 3.742 8.466 1.00 48.44 220 THR A CA 1
ATOM 1682 C C . THR A 1 220 ? 13.359 4.727 9.214 1.00 48.44 220 THR A C 1
ATOM 1684 O O . THR A 1 220 ? 12.933 4.423 10.327 1.00 48.44 220 THR A O 1
ATOM 1687 N N . SER A 1 221 ? 12.935 5.813 8.557 1.00 46.47 221 SER A N 1
ATOM 1688 C CA . SER A 1 221 ? 11.855 6.701 9.002 1.00 46.47 221 SER A CA 1
ATOM 1689 C C . SER A 1 221 ? 10.508 5.992 9.201 1.00 46.47 221 SER A C 1
ATOM 1691 O O . SER A 1 221 ? 9.904 6.177 10.250 1.00 46.47 221 SER A O 1
ATOM 1693 N N . LEU A 1 222 ? 10.072 5.114 8.289 1.00 46.44 222 LEU A N 1
ATOM 1694 C CA . LEU A 1 222 ? 8.904 4.240 8.471 1.00 46.44 222 LEU A CA 1
ATOM 1695 C C . LEU A 1 222 ? 9.064 3.305 9.657 1.00 46.44 222 LEU A C 1
ATOM 1697 O O . LEU A 1 222 ? 8.145 3.151 10.452 1.00 46.44 222 LEU A O 1
ATOM 1701 N N . SER A 1 223 ? 10.226 2.666 9.786 1.00 52.59 223 SER A N 1
ATOM 1702 C CA . SER A 1 223 ? 10.467 1.750 10.899 1.00 52.59 223 SER A CA 1
ATOM 1703 C C . SER A 1 223 ? 10.414 2.478 12.241 1.00 52.59 223 SER A C 1
ATOM 1705 O O . SER A 1 223 ? 10.028 1.881 13.237 1.00 52.59 223 SER A O 1
ATOM 1707 N N . ILE A 1 224 ? 10.776 3.763 12.272 1.00 49.16 224 ILE A N 1
ATOM 1708 C CA . ILE A 1 224 ? 10.736 4.599 13.467 1.00 49.16 224 ILE A CA 1
ATOM 1709 C C . ILE A 1 224 ? 9.300 5.087 13.706 1.00 49.16 224 ILE A C 1
ATOM 1711 O O . ILE A 1 224 ? 8.767 4.846 14.784 1.00 49.16 224 ILE A O 1
ATOM 1715 N N . GLU A 1 225 ? 8.631 5.686 12.719 1.00 49.50 225 GLU A N 1
ATOM 1716 C CA . GLU A 1 225 ? 7.272 6.240 12.858 1.00 49.50 225 GLU A CA 1
ATOM 1717 C C . GLU A 1 225 ? 6.193 5.162 13.045 1.00 49.50 225 GLU A C 1
ATOM 1719 O O . GLU A 1 225 ? 5.357 5.284 13.943 1.00 49.50 225 GLU A O 1
ATOM 1724 N N . MET A 1 226 ? 6.246 4.053 12.298 1.00 53.38 226 MET A N 1
ATOM 1725 C CA . MET A 1 226 ? 5.340 2.915 12.514 1.00 53.38 226 MET A CA 1
ATOM 1726 C C . MET A 1 226 ? 5.597 2.238 13.857 1.00 53.38 226 MET A C 1
ATOM 1728 O O . MET A 1 226 ? 4.649 1.772 14.484 1.00 53.38 226 MET A O 1
ATOM 1732 N N . ASN A 1 227 ? 6.846 2.216 14.340 1.00 57.94 227 ASN A N 1
ATOM 1733 C CA . ASN A 1 227 ? 7.118 1.771 15.703 1.00 57.94 227 ASN A CA 1
ATOM 1734 C C . ASN A 1 227 ? 6.437 2.695 16.710 1.00 57.94 227 ASN A C 1
ATOM 1736 O O . ASN A 1 227 ? 5.773 2.195 17.606 1.00 57.94 227 ASN A O 1
ATOM 1740 N N . TRP A 1 228 ? 6.540 4.019 16.573 1.00 54.75 228 TRP A N 1
ATOM 1741 C CA . TRP A 1 228 ? 5.887 4.946 17.503 1.00 54.75 228 TRP A CA 1
ATOM 1742 C C . TRP A 1 228 ? 4.365 4.779 17.531 1.00 54.75 228 TRP A C 1
ATOM 1744 O O . TRP A 1 228 ? 3.786 4.753 18.616 1.00 54.75 228 TRP A O 1
ATOM 1754 N N . ILE A 1 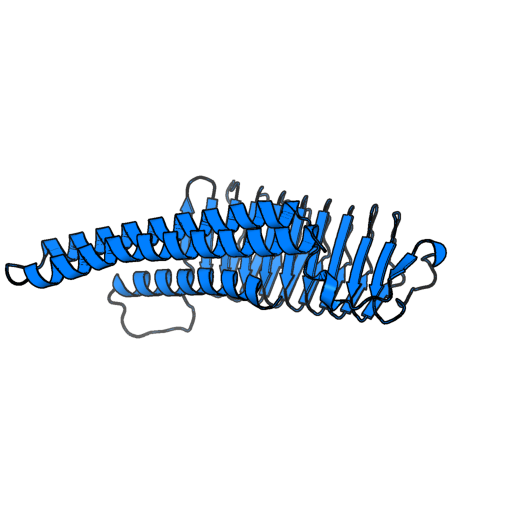229 ? 3.721 4.592 16.375 1.00 57.88 229 ILE A N 1
ATOM 1755 C CA . ILE A 1 229 ? 2.271 4.352 16.293 1.00 57.88 229 ILE A CA 1
ATOM 1756 C C . ILE A 1 229 ? 1.910 2.980 16.883 1.00 57.88 229 ILE A C 1
ATOM 1758 O O . ILE A 1 229 ? 0.989 2.886 17.696 1.00 57.88 229 ILE A O 1
ATOM 1762 N N . ALA A 1 230 ? 2.660 1.923 16.557 1.00 60.22 230 ALA A N 1
ATOM 1763 C CA . ALA A 1 230 ? 2.435 0.588 17.109 1.00 60.22 230 ALA A CA 1
ATOM 1764 C C . ALA A 1 230 ? 2.649 0.560 18.633 1.00 60.22 230 ALA A C 1
ATOM 1766 O O . ALA A 1 230 ? 1.799 0.053 19.363 1.00 60.22 230 ALA A O 1
ATOM 1767 N N . TYR A 1 231 ? 3.716 1.181 19.140 1.00 62.03 231 TYR A N 1
ATOM 1768 C CA . TYR A 1 231 ? 3.990 1.312 20.573 1.00 62.03 231 TYR A CA 1
ATOM 1769 C C . TYR A 1 231 ? 2.950 2.174 21.283 1.00 62.03 231 TYR A C 1
ATOM 1771 O O . TYR A 1 231 ? 2.491 1.801 22.362 1.00 62.03 231 TYR A O 1
ATOM 1779 N N . GLY A 1 232 ? 2.538 3.288 20.673 1.00 65.44 232 GLY A N 1
ATOM 1780 C CA . GLY A 1 232 ? 1.464 4.135 21.185 1.00 65.44 232 GLY A CA 1
ATOM 1781 C C . GLY A 1 232 ? 0.157 3.356 21.306 1.00 65.44 232 GLY A C 1
ATOM 1782 O O . GLY A 1 232 ? -0.469 3.361 22.363 1.00 65.44 232 GLY A O 1
ATOM 1783 N N . SER A 1 233 ? -0.209 2.604 20.265 1.00 65.88 233 SER A N 1
ATOM 1784 C CA . SER A 1 233 ? -1.416 1.773 20.269 1.00 65.88 233 SER A CA 1
ATOM 1785 C C . SER A 1 233 ? -1.350 0.642 21.302 1.00 65.88 233 SER A C 1
ATOM 1787 O O . SER A 1 233 ? -2.318 0.441 22.030 1.00 65.88 233 SER A O 1
ATOM 1789 N N . LEU A 1 234 ? -0.198 -0.025 21.466 1.00 71.06 234 LEU A N 1
ATOM 1790 C CA . LEU A 1 234 ? 0.014 -1.060 22.484 1.00 71.06 234 LEU A CA 1
ATOM 1791 C C . LEU A 1 234 ? -0.054 -0.487 23.910 1.00 71.06 234 LEU A C 1
ATOM 1793 O O . LEU A 1 234 ? -0.626 -1.113 24.807 1.00 71.06 234 LEU A O 1
ATOM 1797 N N . MET A 1 235 ? 0.489 0.715 24.135 1.00 66.75 235 MET A N 1
ATOM 1798 C CA . MET A 1 235 ? 0.369 1.412 25.421 1.00 66.75 235 MET A CA 1
ATOM 1799 C C . MET A 1 235 ? -1.083 1.778 25.736 1.00 66.75 235 MET A C 1
ATOM 1801 O O . MET A 1 235 ? -1.545 1.548 26.852 1.00 66.75 235 MET A O 1
ATOM 1805 N N . VAL A 1 236 ? -1.824 2.304 24.760 1.00 70.06 236 VAL A N 1
ATOM 1806 C CA . VAL A 1 236 ? -3.247 2.628 24.936 1.00 70.06 236 VAL A CA 1
ATOM 1807 C C . VAL A 1 236 ? -4.061 1.362 25.201 1.00 70.06 236 VAL A C 1
ATOM 1809 O O . VAL A 1 236 ? -4.881 1.358 26.117 1.00 70.06 236 VAL A O 1
ATOM 1812 N N . LEU A 1 237 ? -3.785 0.268 24.480 1.00 74.44 237 LEU A N 1
ATOM 1813 C CA . LEU A 1 237 ? -4.391 -1.043 24.724 1.00 74.44 237 LEU A CA 1
ATOM 1814 C C . LEU A 1 237 ? -4.157 -1.487 26.165 1.00 74.44 237 LEU A C 1
ATOM 1816 O O . LEU A 1 237 ? -5.100 -1.776 26.892 1.00 74.44 237 LEU A O 1
ATOM 1820 N N . THR A 1 238 ? -2.896 -1.523 26.595 1.00 70.88 238 THR A N 1
ATOM 1821 C CA . THR A 1 238 ? -2.532 -1.997 27.935 1.00 70.88 238 THR A CA 1
ATOM 1822 C C . THR A 1 238 ? -3.133 -1.119 29.033 1.00 70.88 238 THR A C 1
ATOM 1824 O O . THR A 1 238 ? -3.580 -1.650 30.049 1.00 70.88 238 THR A O 1
ATOM 1827 N N . MET A 1 239 ? -3.253 0.196 28.816 1.00 71.62 239 MET A N 1
ATOM 1828 C CA . MET A 1 239 ? -3.999 1.089 29.710 1.00 71.62 239 MET A CA 1
ATOM 1829 C C . MET A 1 239 ? -5.505 0.790 29.732 1.00 71.62 239 MET A C 1
ATOM 1831 O O . MET A 1 239 ? -6.100 0.750 30.812 1.00 71.62 239 MET A O 1
ATOM 1835 N N . LEU A 1 240 ? -6.133 0.542 28.580 1.00 74.00 240 LEU A N 1
ATOM 1836 C CA . LEU A 1 240 ? -7.546 0.153 28.480 1.00 74.00 240 LEU A CA 1
ATOM 1837 C C . LEU A 1 240 ? -7.816 -1.180 29.187 1.00 74.00 240 LEU A C 1
ATOM 1839 O O . LEU A 1 240 ? -8.715 -1.269 30.018 1.00 74.00 240 LEU A O 1
ATOM 1843 N N . PHE A 1 241 ? -6.993 -2.198 28.941 1.00 75.38 241 PHE A N 1
ATOM 1844 C CA . PHE A 1 241 ? -7.090 -3.488 29.623 1.00 75.38 241 PHE A CA 1
ATOM 1845 C C . PHE A 1 241 ? -6.856 -3.357 31.132 1.00 75.38 241 PHE A C 1
ATOM 1847 O O . PHE A 1 241 ? -7.588 -3.951 31.924 1.00 75.38 241 PHE A O 1
ATOM 1854 N N . GLY A 1 242 ? -5.882 -2.542 31.548 1.00 73.12 242 GLY A N 1
ATOM 1855 C CA . GLY A 1 242 ? -5.621 -2.272 32.961 1.00 73.12 242 GLY A CA 1
ATOM 1856 C C . GLY A 1 242 ? -6.791 -1.570 33.658 1.00 73.12 242 GLY A C 1
ATOM 1857 O O . GLY A 1 242 ? -7.182 -1.955 34.761 1.00 73.12 242 GLY A O 1
ATOM 1858 N N . THR A 1 243 ? -7.401 -0.575 33.009 1.00 75.44 243 THR A N 1
ATOM 1859 C CA . THR A 1 243 ? -8.555 0.158 33.554 1.00 75.44 243 THR A CA 1
ATOM 1860 C C . THR A 1 243 ? -9.828 -0.689 33.573 1.00 75.44 243 THR A C 1
ATOM 1862 O O . THR A 1 243 ? -10.503 -0.729 34.603 1.00 75.44 243 THR A O 1
ATOM 1865 N N . LEU A 1 244 ? -10.126 -1.438 32.506 1.00 72.88 244 LEU A N 1
ATOM 1866 C CA . LEU A 1 244 ? -11.237 -2.398 32.471 1.00 72.88 244 LEU A CA 1
ATOM 1867 C C . LEU A 1 244 ? -11.067 -3.500 33.525 1.00 72.88 244 LEU A C 1
ATOM 1869 O O . LEU A 1 244 ? -12.032 -3.861 34.205 1.00 72.88 244 LEU A O 1
ATOM 1873 N N . GLY A 1 245 ? -9.838 -3.982 33.727 1.00 73.12 245 GLY A N 1
ATOM 1874 C CA . GLY A 1 245 ? -9.494 -4.901 34.810 1.00 73.12 245 GLY A CA 1
ATOM 1875 C C . GLY A 1 245 ? -9.816 -4.314 36.187 1.00 73.12 245 GLY A C 1
ATOM 1876 O O . GLY A 1 245 ? -10.522 -4.943 36.975 1.00 73.12 245 GLY A O 1
ATOM 1877 N N . LEU A 1 246 ? -9.391 -3.075 36.460 1.00 72.81 246 LEU A N 1
ATOM 1878 C CA . LEU A 1 246 ? -9.683 -2.367 37.717 1.00 72.81 246 LEU A CA 1
ATOM 1879 C C . LEU A 1 246 ? -11.187 -2.136 37.948 1.00 72.81 246 LEU A C 1
ATOM 1881 O O . LEU A 1 246 ? -11.673 -2.296 39.071 1.00 72.81 246 LEU A O 1
ATOM 1885 N N . LEU A 1 247 ? -11.943 -1.787 36.904 1.00 73.44 247 LEU A N 1
ATOM 1886 C CA . LEU A 1 247 ? -13.397 -1.611 36.996 1.00 73.44 247 LEU A CA 1
ATOM 1887 C C . LEU A 1 247 ? -14.113 -2.937 37.280 1.00 73.44 247 LEU A C 1
ATOM 1889 O O . LEU A 1 247 ? -15.008 -2.988 38.130 1.00 73.44 247 LEU A O 1
ATOM 1893 N N . SER A 1 248 ? -13.672 -4.018 36.634 1.00 71.38 248 SER A N 1
ATOM 1894 C CA . SER A 1 248 ? -14.187 -5.373 36.861 1.00 71.38 248 SER A CA 1
ATOM 1895 C C . SER A 1 248 ? -13.953 -5.818 38.306 1.00 71.38 248 SER A C 1
ATOM 1897 O O . SER A 1 248 ? -14.868 -6.323 38.960 1.00 71.38 248 SER A O 1
ATOM 1899 N N . VAL A 1 249 ? -12.764 -5.531 38.851 1.00 65.38 249 VAL A N 1
ATOM 1900 C CA . VAL A 1 249 ? -12.429 -5.771 40.262 1.00 65.38 249 VAL A CA 1
ATOM 1901 C C . VAL A 1 249 ? -13.403 -5.014 41.169 1.00 65.38 249 VAL A C 1
ATOM 1903 O O . VAL A 1 249 ? -14.026 -5.616 42.041 1.00 65.38 249 VAL A O 1
ATOM 1906 N N . ARG A 1 250 ? -13.617 -3.711 40.943 1.00 70.75 250 ARG A N 1
ATOM 1907 C CA . ARG A 1 250 ? -14.505 -2.887 41.784 1.00 70.75 250 ARG A CA 1
ATOM 1908 C C . ARG A 1 250 ? -15.939 -3.431 41.842 1.00 70.75 250 ARG A C 1
ATOM 1910 O O . ARG A 1 250 ? -16.539 -3.429 42.917 1.00 70.75 250 ARG A O 1
ATOM 1917 N N . ARG A 1 251 ? -16.467 -3.930 40.718 1.00 70.50 251 ARG A N 1
ATOM 1918 C CA . ARG A 1 251 ? -17.822 -4.504 40.621 1.00 70.50 251 ARG A CA 1
ATOM 1919 C C . ARG A 1 251 ? -17.946 -5.852 41.337 1.00 70.50 251 ARG A C 1
ATOM 1921 O O . ARG A 1 251 ? -18.951 -6.116 41.992 1.00 70.50 251 ARG A O 1
ATOM 1928 N N . ILE A 1 252 ? -16.911 -6.690 41.265 1.00 65.25 252 ILE A N 1
ATOM 1929 C CA . ILE A 1 252 ? -16.856 -7.950 42.022 1.00 65.25 252 ILE A CA 1
ATOM 1930 C C . ILE A 1 252 ? -16.788 -7.650 43.527 1.00 65.25 252 ILE A C 1
ATOM 1932 O O . ILE A 1 252 ? -17.494 -8.267 44.325 1.00 65.25 252 ILE A O 1
ATOM 1936 N N . PHE A 1 253 ? -16.001 -6.651 43.928 1.00 62.47 253 PHE A N 1
ATOM 1937 C CA . PHE A 1 253 ? -15.854 -6.257 45.329 1.00 62.47 253 PHE A CA 1
ATOM 1938 C C . PHE A 1 253 ? -17.135 -5.719 45.970 1.00 62.47 253 PHE A C 1
ATOM 1940 O O .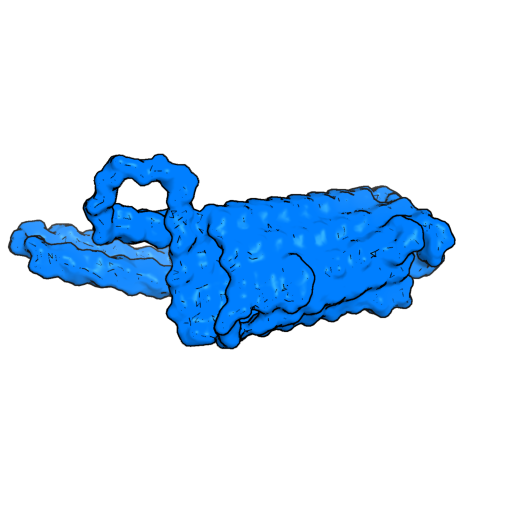 PHE A 1 253 ? -17.354 -5.974 47.154 1.00 62.47 253 PHE A O 1
ATOM 1947 N N . SER A 1 254 ? -17.996 -5.014 45.227 1.00 65.69 254 SER A N 1
ATOM 1948 C CA . SER A 1 254 ? -19.257 -4.511 45.789 1.00 65.69 254 SER A CA 1
ATOM 1949 C C . SER A 1 254 ? -20.255 -5.626 46.121 1.00 65.69 254 SER A C 1
ATOM 1951 O O . SER A 1 254 ? -21.107 -5.428 46.985 1.00 65.69 254 SER A O 1
ATOM 1953 N N . ASN A 1 255 ? -20.133 -6.803 45.494 1.00 64.00 255 ASN A N 1
ATOM 1954 C CA . ASN A 1 255 ? -21.111 -7.888 45.624 1.00 64.00 255 ASN A CA 1
ATOM 1955 C C . ASN A 1 255 ? -20.686 -9.042 46.547 1.00 64.00 255 ASN A C 1
ATOM 1957 O O . ASN A 1 255 ? -21.541 -9.825 46.965 1.00 64.00 255 ASN A O 1
ATOM 1961 N N . VAL A 1 256 ? -19.409 -9.173 46.924 1.00 58.81 256 VAL A N 1
ATOM 1962 C CA . VAL A 1 256 ? -18.952 -10.352 47.683 1.00 58.81 256 VAL A CA 1
ATOM 1963 C C . VAL A 1 256 ? -18.779 -10.058 49.178 1.00 58.81 256 VAL A C 1
ATOM 1965 O O . VAL A 1 256 ? -17.762 -9.542 49.642 1.00 58.81 256 VAL A O 1
ATOM 1968 N N . LYS A 1 257 ? -19.761 -10.491 49.982 1.00 65.31 257 LYS A N 1
ATOM 1969 C CA . LYS A 1 257 ? -19.668 -10.534 51.453 1.00 65.31 257 LYS A CA 1
ATOM 1970 C C . LYS A 1 257 ? -18.590 -11.533 51.920 1.00 65.31 257 LYS A C 1
ATOM 1972 O O . LYS A 1 257 ? -18.695 -12.735 51.701 1.00 65.31 257 LYS A O 1
ATOM 1977 N N . ARG A 1 258 ? -17.596 -11.011 52.651 1.00 59.22 258 ARG A N 1
ATOM 1978 C CA . ARG A 1 258 ? -16.669 -11.638 53.633 1.00 59.22 258 ARG A CA 1
ATOM 1979 C C . ARG A 1 258 ? -15.821 -12.876 53.259 1.00 59.22 258 ARG A C 1
ATOM 1981 O O . ARG A 1 258 ? -14.772 -13.030 53.872 1.00 59.22 258 ARG A O 1
ATOM 1988 N N . LYS A 1 259 ? -16.148 -13.704 52.258 1.00 57.12 259 LYS A N 1
ATOM 1989 C CA . LYS A 1 259 ? -15.279 -14.825 51.799 1.00 57.12 259 LYS A CA 1
ATOM 1990 C C . LYS A 1 259 ? -14.268 -14.441 50.697 1.00 57.12 259 LYS A C 1
ATOM 1992 O O . LYS A 1 259 ? -13.443 -15.264 50.315 1.00 57.12 259 LYS A O 1
ATOM 1997 N N . ALA A 1 260 ? -14.285 -13.187 50.234 1.00 56.19 260 ALA A N 1
ATOM 1998 C CA . ALA A 1 260 ? -13.522 -12.692 49.079 1.00 56.19 260 ALA A CA 1
ATOM 1999 C C . ALA A 1 260 ? -12.009 -12.500 49.286 1.00 56.19 260 ALA A C 1
ATOM 2001 O O . ALA A 1 260 ? -11.280 -12.402 48.305 1.00 56.19 260 ALA A O 1
ATOM 2002 N N . TRP A 1 261 ? -11.512 -12.438 50.526 1.00 61.62 261 TRP A N 1
ATOM 2003 C CA . TRP A 1 261 ? -10.141 -11.978 50.816 1.00 61.62 261 TRP A CA 1
ATOM 2004 C C . TRP A 1 261 ? -9.027 -12.801 50.147 1.00 61.62 261 TRP A C 1
ATOM 2006 O O . TRP A 1 261 ? -7.966 -12.259 49.854 1.00 61.62 261 TRP A O 1
ATOM 2016 N N . ARG A 1 262 ? -9.269 -14.081 49.829 1.00 62.78 262 ARG A N 1
ATOM 2017 C CA . ARG A 1 262 ? -8.305 -14.910 49.081 1.00 62.78 262 ARG A CA 1
ATOM 2018 C C . ARG A 1 262 ? -8.229 -14.567 47.587 1.00 62.78 262 ARG A C 1
ATOM 2020 O O . ARG A 1 262 ? -7.172 -14.730 46.992 1.00 62.78 262 ARG A O 1
ATOM 2027 N N . PHE A 1 263 ? -9.305 -14.050 46.997 1.00 64.50 263 PHE A N 1
ATOM 2028 C CA . PHE A 1 263 ? -9.334 -13.646 45.586 1.00 64.50 263 PHE A CA 1
ATOM 2029 C C . PHE A 1 263 ? -8.792 -12.231 45.365 1.00 64.50 263 PHE A C 1
ATOM 2031 O O . PHE A 1 263 ? -8.229 -11.951 44.311 1.00 64.50 263 PHE A O 1
ATOM 2038 N N . VAL A 1 264 ? -8.879 -11.371 46.386 1.00 68.38 264 VAL A N 1
ATOM 2039 C CA . VAL A 1 264 ? -8.306 -10.016 46.366 1.00 68.38 264 VAL A CA 1
ATOM 2040 C C . VAL A 1 264 ? -6.801 -10.045 46.123 1.00 68.38 264 VAL A C 1
ATOM 2042 O O . VAL A 1 264 ? -6.310 -9.355 45.234 1.00 68.38 264 VAL A O 1
ATOM 2045 N N . GLY A 1 265 ? -6.077 -10.867 46.889 1.00 75.38 265 GLY A N 1
ATOM 2046 C CA . GLY A 1 265 ? -4.623 -10.962 46.771 1.00 75.38 265 GLY A CA 1
ATOM 2047 C C . GLY A 1 265 ? -4.194 -11.412 45.378 1.00 75.38 265 GLY A C 1
ATOM 2048 O O . GLY A 1 265 ? -3.325 -10.789 44.781 1.00 75.38 265 GLY A O 1
ATOM 2049 N N . LEU A 1 266 ? -4.858 -12.435 44.829 1.00 74.81 266 LEU A N 1
ATOM 2050 C CA . LEU A 1 266 ? -4.535 -12.971 43.508 1.00 74.81 266 LEU A CA 1
ATOM 2051 C C . LEU A 1 266 ? -4.802 -11.955 42.389 1.00 74.81 266 LEU A C 1
ATOM 2053 O O . LEU A 1 266 ? -3.975 -11.810 41.496 1.00 74.81 266 LEU A O 1
ATOM 2057 N N . GLN A 1 267 ? -5.914 -11.217 42.447 1.00 67.25 267 GLN A N 1
ATOM 2058 C CA . GLN A 1 267 ? -6.215 -10.217 41.421 1.00 67.25 267 GLN A CA 1
ATOM 2059 C C . GLN A 1 267 ? -5.309 -8.990 41.491 1.00 67.25 267 GLN A C 1
ATOM 2061 O O . GLN A 1 267 ? -4.873 -8.523 40.447 1.00 67.25 267 GLN A O 1
ATOM 2066 N N . VAL A 1 268 ? -4.964 -8.493 42.684 1.00 76.69 268 VAL A N 1
ATOM 2067 C CA . VAL A 1 268 ? -3.970 -7.410 42.812 1.00 76.69 268 VAL A CA 1
ATOM 2068 C C . VAL A 1 268 ? -2.623 -7.855 42.238 1.00 76.69 268 VAL A C 1
ATOM 2070 O O . VAL A 1 268 ? -1.969 -7.093 41.529 1.00 76.69 268 VAL A O 1
ATOM 2073 N N . LEU A 1 269 ? -2.239 -9.109 42.485 1.00 77.38 269 LEU A N 1
ATOM 2074 C CA . LEU A 1 269 ? -1.006 -9.686 41.958 1.00 77.38 269 LEU A CA 1
ATOM 2075 C C . LEU A 1 269 ? -1.041 -9.774 40.426 1.00 77.38 269 LEU A C 1
ATOM 2077 O O . LEU A 1 269 ? -0.071 -9.377 39.787 1.00 77.38 269 LEU A O 1
ATOM 2081 N N . ILE A 1 270 ? -2.159 -10.197 39.825 1.00 75.94 270 ILE A N 1
ATOM 2082 C CA . ILE A 1 270 ? -2.350 -10.213 38.361 1.00 75.94 270 ILE A CA 1
ATOM 2083 C C . ILE A 1 270 ? -2.301 -8.791 37.781 1.00 75.94 270 ILE A C 1
ATOM 2085 O O . ILE A 1 270 ? -1.561 -8.543 36.832 1.00 75.94 270 ILE A O 1
ATOM 2089 N N . SER A 1 271 ? -3.007 -7.834 38.385 1.00 71.06 271 SER A N 1
ATOM 2090 C CA . SER A 1 271 ? -3.052 -6.445 37.909 1.00 71.06 271 SER A CA 1
ATOM 2091 C C . SER A 1 271 ? -1.697 -5.735 37.955 1.00 71.06 271 SER A C 1
ATOM 2093 O O . SER A 1 271 ? -1.472 -4.824 37.166 1.00 71.06 271 SER A O 1
ATOM 2095 N N . ILE A 1 272 ? -0.793 -6.134 38.856 1.00 77.12 272 ILE A N 1
ATOM 2096 C CA . ILE A 1 272 ? 0.574 -5.591 38.939 1.00 77.12 272 ILE A CA 1
ATOM 2097 C C . ILE A 1 272 ? 1.542 -6.372 38.040 1.00 77.12 272 ILE A C 1
ATOM 2099 O O . ILE A 1 272 ? 2.409 -5.780 37.395 1.00 77.12 272 ILE A O 1
ATOM 2103 N N . SER A 1 273 ? 1.407 -7.698 37.982 1.00 75.31 273 SER A N 1
ATOM 2104 C CA . SER A 1 273 ? 2.331 -8.553 37.229 1.00 75.31 273 SER A CA 1
ATOM 2105 C C . SER A 1 273 ? 2.162 -8.427 35.719 1.00 75.31 273 SER A C 1
ATOM 2107 O O . SER A 1 273 ? 3.169 -8.410 35.019 1.00 75.31 273 SER A O 1
ATOM 2109 N N . VAL A 1 274 ? 0.938 -8.267 35.205 1.00 77.62 274 VAL A N 1
ATOM 2110 C CA . VAL A 1 274 ? 0.704 -8.123 33.758 1.00 77.62 274 VAL A CA 1
ATOM 2111 C C . VAL A 1 274 ? 1.428 -6.892 33.179 1.00 77.62 274 VAL A C 1
ATOM 2113 O O . VAL A 1 274 ? 2.226 -7.076 32.259 1.00 77.62 274 VAL A O 1
ATOM 2116 N N . PRO A 1 275 ? 1.286 -5.666 33.730 1.00 73.88 275 PRO A N 1
ATOM 2117 C CA . PRO A 1 275 ? 2.050 -4.507 33.262 1.00 73.88 275 PRO A CA 1
ATOM 2118 C C . PRO A 1 275 ? 3.566 -4.688 33.368 1.00 73.88 275 PRO A C 1
ATOM 2120 O O . PRO A 1 275 ? 4.291 -4.270 32.469 1.00 73.88 275 PRO A O 1
ATOM 2123 N N . LEU A 1 276 ? 4.056 -5.320 34.441 1.00 73.38 276 LEU A N 1
ATOM 2124 C CA . LEU A 1 276 ? 5.489 -5.567 34.633 1.00 73.38 276 LEU A CA 1
ATOM 2125 C C . LEU A 1 276 ? 6.051 -6.541 33.593 1.00 73.38 276 LEU A C 1
ATOM 2127 O O . LEU A 1 276 ? 7.120 -6.289 33.041 1.00 73.38 276 LEU A O 1
ATOM 2131 N N . ILE A 1 277 ? 5.325 -7.620 33.292 1.00 76.94 277 ILE A N 1
ATOM 2132 C CA . ILE A 1 277 ? 5.709 -8.586 32.256 1.00 76.94 277 ILE A CA 1
ATOM 2133 C C . ILE A 1 277 ? 5.692 -7.912 30.882 1.00 76.94 277 ILE A C 1
ATOM 2135 O O . ILE A 1 277 ? 6.637 -8.085 30.116 1.00 76.94 277 ILE A O 1
ATOM 2139 N N . CYS A 1 278 ? 4.676 -7.095 30.586 1.00 76.25 278 CYS A N 1
ATOM 2140 C CA . CYS A 1 278 ? 4.624 -6.321 29.346 1.00 76.25 278 CYS A CA 1
ATOM 2141 C C . CYS A 1 278 ? 5.799 -5.337 29.239 1.00 76.25 278 CYS A C 1
ATOM 2143 O O . CYS A 1 278 ? 6.459 -5.295 28.204 1.00 76.25 278 CYS A O 1
ATOM 2145 N N . ALA A 1 279 ? 6.107 -4.589 30.302 1.00 76.00 279 ALA A N 1
ATOM 2146 C CA . ALA A 1 279 ? 7.222 -3.642 30.323 1.00 76.00 279 ALA A CA 1
ATOM 2147 C C . ALA A 1 279 ? 8.581 -4.341 30.143 1.00 76.00 279 ALA A C 1
ATOM 2149 O O . ALA A 1 279 ? 9.442 -3.852 29.411 1.00 76.00 279 ALA A O 1
ATOM 2150 N N . TRP A 1 280 ? 8.765 -5.505 30.770 1.00 80.62 280 TRP A N 1
ATOM 2151 C CA . TRP A 1 280 ? 9.978 -6.308 30.629 1.00 80.62 280 TRP A CA 1
ATOM 2152 C C . TRP A 1 280 ? 10.110 -6.940 29.236 1.00 80.62 280 TRP A C 1
ATOM 2154 O O . TRP A 1 280 ? 11.182 -6.899 28.630 1.00 80.62 280 TRP A O 1
ATOM 2164 N N . GLY A 1 281 ? 9.018 -7.471 28.682 1.00 75.56 281 GLY A N 1
ATOM 2165 C CA . GLY A 1 281 ? 8.978 -7.974 27.307 1.00 75.56 281 GLY A CA 1
ATOM 2166 C C . GLY A 1 281 ? 9.288 -6.877 26.284 1.00 75.56 281 GLY A C 1
ATOM 2167 O O . GLY A 1 281 ? 10.032 -7.097 25.330 1.00 75.56 281 GLY A O 1
ATOM 2168 N N . LEU A 1 282 ? 8.789 -5.662 26.520 1.00 75.69 282 LEU A N 1
ATOM 2169 C CA . LEU A 1 282 ? 9.056 -4.514 25.661 1.00 75.69 282 LEU A CA 1
ATOM 2170 C C . LEU A 1 282 ? 10.526 -4.077 25.724 1.00 75.69 282 LEU A C 1
ATOM 2172 O O . LEU A 1 282 ? 11.137 -3.826 24.685 1.00 75.69 282 LEU A O 1
ATOM 2176 N N . SER A 1 283 ? 11.114 -4.012 26.924 1.00 73.56 283 SER A N 1
ATOM 2177 C CA . SER A 1 283 ? 12.515 -3.603 27.084 1.00 73.56 283 SER A CA 1
ATOM 2178 C C . SER A 1 283 ? 13.483 -4.614 26.468 1.00 73.56 283 SER A C 1
ATOM 2180 O O . SER A 1 283 ? 14.438 -4.226 25.794 1.00 73.56 283 SER A O 1
ATOM 2182 N N . THR A 1 284 ? 13.207 -5.910 26.627 1.00 75.19 284 THR A N 1
ATOM 2183 C CA . THR A 1 284 ? 14.007 -6.986 26.025 1.00 75.19 284 THR A CA 1
ATOM 2184 C C . THR A 1 284 ? 13.887 -7.002 24.503 1.00 75.19 284 THR A C 1
ATOM 2186 O O . THR A 1 284 ? 14.904 -7.123 23.818 1.00 75.19 284 THR A O 1
ATOM 2189 N N . TYR A 1 285 ? 12.687 -6.791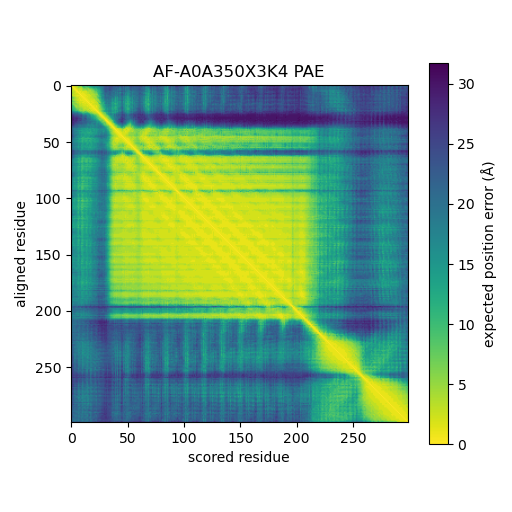 23.956 1.00 76.62 285 TYR A N 1
ATOM 2190 C CA . TYR A 1 285 ? 12.493 -6.644 22.513 1.00 76.62 285 TYR A CA 1
ATOM 2191 C C . TYR A 1 285 ? 13.268 -5.445 21.947 1.00 76.62 285 TYR A C 1
ATOM 2193 O O . TYR A 1 285 ? 13.972 -5.591 20.947 1.00 76.62 285 TYR A O 1
ATOM 2201 N N . MET A 1 286 ? 13.206 -4.287 22.614 1.00 75.06 286 MET A N 1
ATOM 2202 C CA . MET A 1 286 ? 13.961 -3.090 22.222 1.00 75.06 286 MET A CA 1
ATOM 2203 C C . MET A 1 286 ? 15.472 -3.332 22.246 1.00 75.06 286 MET A C 1
ATOM 2205 O O . MET A 1 286 ? 16.157 -2.989 21.284 1.00 75.06 286 MET A O 1
ATOM 2209 N N . ALA A 1 287 ? 15.990 -3.973 23.297 1.00 71.94 287 ALA A N 1
ATOM 2210 C CA . ALA A 1 287 ? 17.406 -4.319 23.393 1.00 71.94 287 ALA A CA 1
ATOM 2211 C C . ALA A 1 287 ? 17.843 -5.249 22.247 1.00 71.94 287 ALA A C 1
ATOM 2213 O O . ALA A 1 287 ? 18.890 -5.033 21.641 1.00 71.94 287 ALA A O 1
ATOM 2214 N N . PHE A 1 288 ? 17.018 -6.239 21.895 1.00 72.19 288 PHE A N 1
ATOM 2215 C CA . PHE A 1 288 ? 17.300 -7.161 20.794 1.00 72.19 288 PHE A CA 1
ATOM 2216 C C . PHE A 1 288 ? 17.255 -6.474 19.419 1.00 72.19 288 PHE A C 1
ATOM 2218 O O . PHE A 1 288 ? 18.128 -6.692 18.575 1.00 72.19 288 PHE A O 1
ATOM 2225 N N . LYS A 1 289 ? 16.269 -5.598 19.192 1.00 70.62 289 LYS A N 1
ATOM 2226 C CA . LYS A 1 289 ? 16.172 -4.756 17.986 1.00 70.62 289 LYS A CA 1
ATOM 2227 C C . LYS A 1 289 ? 17.381 -3.830 17.851 1.00 70.62 289 LYS A C 1
ATOM 2229 O O . LYS A 1 289 ? 17.933 -3.694 16.766 1.00 70.62 289 LYS A O 1
ATOM 2234 N N . TRP A 1 290 ? 17.818 -3.222 18.948 1.00 72.25 290 TRP A N 1
ATOM 2235 C CA . TRP A 1 290 ? 18.982 -2.342 18.947 1.00 72.25 290 TRP A CA 1
ATOM 2236 C C . TRP A 1 290 ? 20.279 -3.113 18.678 1.00 72.25 290 TRP A C 1
ATOM 2238 O O . TRP A 1 290 ? 21.096 -2.677 17.872 1.00 72.25 290 TRP A O 1
ATOM 2248 N N . LEU A 1 291 ? 20.429 -4.302 19.272 1.00 67.00 291 LEU A N 1
ATOM 2249 C CA . LEU A 1 291 ? 21.569 -5.186 19.026 1.00 67.00 291 LEU A CA 1
ATOM 2250 C C . LEU A 1 291 ? 21.640 -5.625 17.557 1.00 67.00 291 LEU A C 1
ATOM 2252 O O . LEU A 1 291 ? 22.710 -5.573 16.966 1.00 67.00 291 LEU A O 1
ATOM 2256 N N . THR A 1 292 ? 20.506 -6.005 16.958 1.00 65.62 292 THR A N 1
ATOM 2257 C CA . THR A 1 292 ? 20.445 -6.415 15.542 1.00 65.62 292 THR A CA 1
ATOM 2258 C C . THR A 1 292 ? 20.795 -5.274 14.586 1.00 65.62 292 THR A C 1
ATOM 2260 O O . THR A 1 292 ? 21.524 -5.493 13.618 1.00 65.62 292 THR A O 1
ATOM 2263 N N . ILE A 1 293 ? 20.351 -4.050 14.885 1.00 68.94 293 ILE A N 1
ATOM 2264 C CA . ILE A 1 293 ? 20.757 -2.849 14.141 1.00 68.94 293 ILE A CA 1
ATOM 2265 C C . ILE A 1 293 ? 22.268 -2.619 14.286 1.00 68.94 293 ILE A C 1
ATOM 2267 O O . ILE A 1 293 ? 22.955 -2.446 13.284 1.00 68.94 293 ILE A O 1
ATOM 2271 N N . MET A 1 294 ? 22.810 -2.681 15.507 1.00 66.44 294 MET A N 1
ATOM 2272 C CA . MET A 1 294 ? 24.248 -2.502 15.746 1.00 66.44 294 MET A CA 1
ATOM 2273 C C . MET A 1 294 ? 25.104 -3.548 15.027 1.00 66.44 294 MET A C 1
ATOM 2275 O O . MET A 1 294 ? 26.125 -3.199 14.444 1.00 66.44 294 MET A O 1
ATOM 2279 N N . THR A 1 295 ? 24.682 -4.815 15.008 1.00 65.62 295 THR A N 1
ATOM 2280 C CA . THR A 1 295 ? 25.403 -5.864 14.272 1.00 65.62 295 THR A CA 1
ATOM 2281 C C . THR A 1 295 ? 25.387 -5.652 12.762 1.00 65.62 295 THR A C 1
ATOM 2283 O O . THR A 1 295 ? 26.355 -6.025 12.116 1.00 65.62 295 THR A O 1
ATOM 2286 N N . MET A 1 296 ? 24.340 -5.030 12.207 1.00 60.62 296 MET A N 1
ATOM 2287 C CA . MET A 1 296 ? 24.280 -4.685 10.780 1.00 60.62 296 MET A CA 1
ATOM 2288 C C . MET A 1 296 ? 25.185 -3.507 10.410 1.00 60.62 296 MET A C 1
ATOM 2290 O O . MET A 1 296 ? 25.720 -3.487 9.313 1.00 60.62 296 MET A O 1
ATOM 2294 N N . TYR A 1 297 ? 25.370 -2.529 11.300 1.00 62.53 297 TYR A N 1
ATOM 2295 C CA . TYR A 1 297 ? 26.275 -1.399 11.042 1.00 62.53 297 TYR A CA 1
ATOM 2296 C C . TYR A 1 297 ? 27.759 -1.751 11.207 1.00 62.53 297 TYR A C 1
ATOM 2298 O O . TYR A 1 297 ? 28.617 -1.006 10.741 1.00 62.53 297 TYR A O 1
ATOM 2306 N N . LEU A 1 298 ? 28.064 -2.845 11.909 1.00 62.66 298 LEU A N 1
ATOM 2307 C CA . LEU A 1 298 ? 29.432 -3.298 12.172 1.00 62.66 298 LEU A CA 1
ATOM 2308 C C . LEU A 1 298 ? 29.941 -4.345 11.164 1.00 62.66 298 LEU A C 1
ATOM 2310 O O . LEU A 1 298 ? 31.121 -4.691 11.230 1.00 62.66 298 LEU A O 1
ATOM 2314 N N . SER A 1 299 ? 29.084 -4.850 10.270 1.00 59.34 299 SER A N 1
ATOM 2315 C CA . SER A 1 299 ? 29.423 -5.791 9.187 1.00 59.34 299 SER A CA 1
ATOM 2316 C C . SER A 1 299 ? 29.533 -5.084 7.845 1.00 59.34 299 SER A C 1
ATOM 2318 O O . SER A 1 299 ? 30.511 -5.362 7.122 1.00 59.34 299 SER A O 1
#

pLDDT: mean 76.48, std 19.31, range [30.06, 98.56]

Solvent-accessible surface area (backbone atoms only — not comparable to full-atom values): 15290 Å² total; per-residue (Å²): 120,74,65,60,62,47,50,56,50,49,56,49,52,51,47,50,55,49,56,53,58,53,59,66,70,74,61,96,75,80,95,73,89,64,94,67,66,72,68,48,75,48,76,59,90,46,31,41,39,40,38,21,48,69,40,78,48,69,66,86,65,88,38,47,30,41,37,39,42,32,43,38,36,39,36,37,49,40,68,30,45,34,41,39,40,3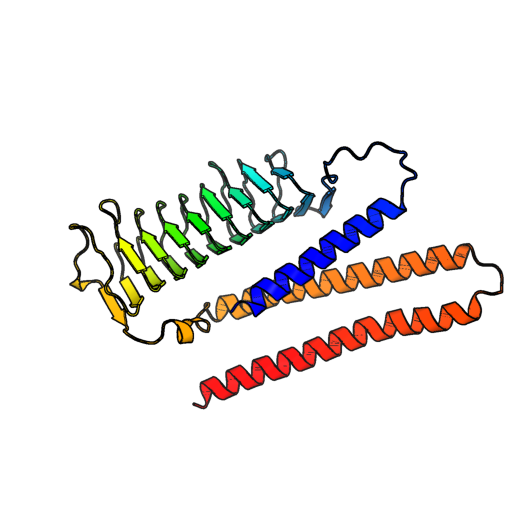7,24,46,32,38,37,36,36,60,70,21,39,32,44,37,38,40,40,39,34,42,34,38,38,37,33,27,42,38,42,35,40,40,38,38,24,45,36,35,40,36,58,23,35,26,54,33,39,37,40,38,31,42,36,38,39,35,55,19,43,32,32,30,40,41,42,36,32,46,34,39,40,34,40,17,39,30,65,28,46,38,37,39,36,27,59,38,41,38,34,44,84,64,36,42,70,72,39,56,35,40,39,29,22,89,47,81,65,48,70,33,97,80,63,67,69,90,52,53,47,78,40,79,50,73,61,79,73,54,84,73,65,64,51,69,65,50,59,51,53,52,43,52,52,51,50,50,50,52,51,52,47,53,50,49,53,50,50,53,49,54,52,52,49,54,58,53,59,78,71,53,80,87,76,47,70,73,58,52,57,55,49,55,49,49,69,53,47,53,58,50,51,51,53,51,52,50,52,54,50,50,52,52,54,51,50,55,52,52,56,63,76,76,106